Protein AF-A0AAV7AJ00-F1 (afdb_monomer_lite)

Structure (mmCIF, N/CA/C/O backbone):
data_AF-A0AAV7AJ00-F1
#
_entry.id   AF-A0AAV7AJ00-F1
#
loop_
_atom_site.group_PDB
_atom_site.id
_atom_site.type_symbol
_atom_site.label_atom_id
_atom_site.label_alt_id
_atom_site.label_comp_id
_atom_site.label_asym_id
_atom_site.label_entity_id
_atom_site.label_seq_id
_atom_site.pdbx_PDB_ins_code
_atom_site.Cartn_x
_atom_site.Cartn_y
_atom_site.Cartn_z
_atom_site.occupancy
_atom_site.B_iso_or_equiv
_atom_site.auth_seq_id
_atom_site.auth_comp_id
_atom_site.auth_asym_id
_atom_site.auth_atom_id
_atom_site.pdbx_PDB_model_num
ATOM 1 N N . MET A 1 1 ? 5.277 -1.613 -41.046 1.00 40.88 1 MET A N 1
ATOM 2 C CA . MET A 1 1 ? 6.264 -0.514 -41.215 1.00 40.88 1 MET A CA 1
ATOM 3 C C . MET A 1 1 ? 5.631 0.807 -41.685 1.00 40.88 1 MET A C 1
ATOM 5 O O . MET A 1 1 ? 6.203 1.853 -41.412 1.00 40.88 1 MET A O 1
ATOM 9 N N . GLY A 1 2 ? 4.446 0.793 -42.320 1.00 36.34 2 GLY A N 1
ATOM 10 C CA . GLY A 1 2 ? 3.736 2.009 -42.759 1.00 36.34 2 GLY A CA 1
ATOM 11 C C . GLY A 1 2 ? 3.073 2.837 -41.645 1.00 36.34 2 GLY A C 1
ATOM 12 O O . GLY A 1 2 ? 3.114 4.062 -41.704 1.00 36.34 2 GLY A O 1
ATOM 13 N N . ASP A 1 3 ? 2.546 2.217 -40.584 1.00 36.81 3 ASP A N 1
ATOM 14 C CA . ASP A 1 3 ? 1.729 2.948 -39.595 1.00 36.81 3 ASP A CA 1
ATOM 15 C C . ASP A 1 3 ? 2.531 3.792 -38.591 1.00 36.81 3 ASP A C 1
ATOM 17 O O . ASP A 1 3 ? 2.105 4.886 -38.218 1.00 36.81 3 ASP A O 1
ATOM 21 N N . ALA A 1 4 ? 3.754 3.378 -38.240 1.00 32.78 4 ALA A N 1
ATOM 22 C CA . ALA A 1 4 ? 4.655 4.169 -37.390 1.00 32.78 4 ALA A CA 1
ATOM 23 C C . ALA A 1 4 ? 5.137 5.469 -38.075 1.00 32.78 4 ALA A C 1
ATOM 25 O O . ALA A 1 4 ? 5.387 6.481 -37.414 1.00 32.78 4 ALA A O 1
ATOM 26 N N . ILE A 1 5 ? 5.220 5.468 -39.411 1.00 38.56 5 ILE A N 1
ATOM 27 C CA . ILE A 1 5 ? 5.563 6.649 -40.221 1.00 38.56 5 ILE A CA 1
ATOM 28 C C . ILE A 1 5 ? 4.368 7.620 -40.272 1.00 38.56 5 ILE A C 1
ATOM 30 O O . ILE A 1 5 ? 4.545 8.842 -40.249 1.00 38.56 5 ILE A O 1
ATOM 34 N N . THR A 1 6 ? 3.142 7.094 -40.269 1.00 38.59 6 THR A N 1
ATOM 35 C CA . THR A 1 6 ? 1.895 7.876 -40.302 1.00 38.59 6 THR A CA 1
ATOM 36 C C . THR A 1 6 ? 1.615 8.603 -38.979 1.00 38.59 6 THR A C 1
ATOM 38 O O . THR A 1 6 ? 1.157 9.748 -38.993 1.00 38.59 6 THR A O 1
ATOM 41 N N . VAL A 1 7 ? 1.962 8.004 -37.832 1.00 42.44 7 VAL A N 1
ATOM 42 C CA . VAL A 1 7 ? 1.811 8.635 -36.502 1.00 42.44 7 VAL A CA 1
ATOM 43 C C . VAL A 1 7 ? 2.835 9.760 -36.282 1.00 42.44 7 VAL A C 1
ATOM 45 O O . VAL A 1 7 ? 2.455 10.856 -35.861 1.00 42.44 7 VAL A O 1
ATOM 48 N N . LYS A 1 8 ? 4.107 9.570 -36.676 1.00 42.00 8 LYS A N 1
ATOM 49 C CA . LYS A 1 8 ? 5.125 10.645 -36.641 1.00 42.00 8 LYS A CA 1
ATOM 50 C C . LYS A 1 8 ? 4.754 11.838 -37.539 1.00 42.00 8 LYS A C 1
ATOM 52 O O . LYS A 1 8 ? 5.002 12.984 -37.165 1.00 42.00 8 LYS A O 1
ATOM 57 N N . LYS A 1 9 ? 4.083 11.600 -38.677 1.00 43.31 9 LYS A N 1
ATOM 58 C CA . LYS A 1 9 ? 3.577 12.666 -39.567 1.00 43.31 9 LYS A CA 1
ATOM 59 C C . LYS A 1 9 ? 2.531 13.574 -38.901 1.00 43.31 9 LYS A C 1
ATOM 61 O O . LYS A 1 9 ? 2.554 14.778 -39.150 1.00 43.31 9 LYS A O 1
ATOM 66 N N . LYS A 1 10 ? 1.646 13.053 -38.037 1.00 49.62 10 LYS A N 1
ATOM 67 C CA . LYS A 1 10 ? 0.597 13.860 -37.372 1.00 49.62 10 LYS A CA 1
ATOM 68 C C . LYS A 1 10 ? 1.144 14.794 -36.285 1.00 49.62 10 LYS A C 1
ATOM 70 O O . LYS A 1 10 ? 0.657 15.916 -36.154 1.00 49.62 10 LYS A O 1
ATOM 75 N N . HIS A 1 11 ? 2.179 14.387 -35.546 1.00 52.12 11 HIS A N 1
ATOM 76 C CA . HIS A 1 11 ? 2.791 15.235 -34.511 1.00 52.12 11 HIS A CA 1
ATOM 77 C C . HIS A 1 11 ? 3.598 16.406 -35.086 1.00 52.12 11 HIS A C 1
ATOM 79 O O . HIS A 1 11 ? 3.642 17.473 -34.477 1.00 52.12 11 HIS A O 1
ATOM 85 N N . LEU A 1 12 ? 4.162 16.246 -36.286 1.00 49.28 12 LEU A N 1
ATOM 86 C CA . LEU A 1 12 ? 4.893 17.304 -36.991 1.00 49.28 12 LEU A CA 1
ATOM 87 C C . LEU A 1 12 ? 3.977 18.252 -37.783 1.00 49.28 12 LEU A C 1
ATOM 89 O O . LEU A 1 12 ? 4.366 19.386 -38.050 1.00 49.28 12 LEU A O 1
ATOM 93 N N . GLN A 1 13 ? 2.743 17.853 -38.114 1.00 57.69 13 GLN A N 1
ATOM 94 C CA . GLN A 1 13 ? 1.813 18.684 -38.894 1.00 57.69 13 GLN A CA 1
ATOM 95 C C . GLN A 1 13 ? 1.469 20.020 -38.221 1.00 57.69 13 GLN A C 1
ATOM 97 O O . GLN A 1 13 ? 1.477 21.053 -38.888 1.00 57.69 13 GLN A O 1
ATOM 102 N N . LYS A 1 14 ? 1.185 20.024 -36.912 1.00 60.84 14 LYS A N 1
ATOM 103 C CA . LYS A 1 14 ? 0.847 21.257 -36.175 1.00 60.84 14 LYS A CA 1
ATOM 104 C C . LYS A 1 14 ? 2.037 22.231 -36.090 1.00 60.84 14 LYS A C 1
ATOM 106 O O . LYS A 1 14 ? 1.839 23.400 -36.423 1.00 60.84 14 LYS A O 1
ATOM 111 N N . PRO A 1 15 ? 3.254 21.796 -35.707 1.00 62.34 15 PRO A N 1
ATOM 112 C CA . PRO A 1 15 ? 4.453 22.632 -35.776 1.00 62.34 15 PRO A CA 1
ATOM 113 C C . PRO A 1 15 ? 4.745 23.151 -37.186 1.00 62.34 15 PRO A C 1
ATOM 115 O O . PRO A 1 15 ? 4.945 24.348 -37.356 1.00 62.34 15 PRO A O 1
ATOM 118 N N . ILE A 1 16 ? 4.683 22.292 -38.212 1.00 69.19 16 ILE A N 1
ATOM 119 C CA . ILE A 1 16 ? 4.924 22.687 -39.611 1.00 69.19 16 ILE A CA 1
ATOM 120 C C . ILE A 1 16 ? 3.912 23.743 -40.068 1.00 69.19 16 ILE A C 1
ATOM 122 O O . ILE A 1 16 ? 4.289 24.718 -40.714 1.00 69.19 16 ILE A O 1
ATOM 126 N N . PHE A 1 17 ? 2.632 23.578 -39.728 1.00 70.81 17 PHE A N 1
ATOM 127 C CA . PHE A 1 17 ? 1.600 24.555 -40.064 1.00 70.81 17 PHE A CA 1
ATOM 128 C C . PHE A 1 17 ? 1.843 25.902 -39.375 1.00 70.81 17 PHE A C 1
ATOM 130 O O . PHE A 1 17 ? 1.753 26.942 -40.022 1.00 70.81 17 PHE A O 1
ATOM 137 N N . ARG A 1 18 ? 2.209 25.889 -38.087 1.00 71.12 18 ARG A N 1
ATOM 138 C CA . ARG A 1 18 ? 2.540 27.105 -37.327 1.00 71.12 18 ARG A CA 1
ATOM 139 C C . ARG A 1 18 ? 3.765 27.819 -37.895 1.00 71.12 18 ARG A C 1
ATOM 141 O O . ARG A 1 18 ? 3.703 29.023 -38.102 1.00 71.12 18 ARG A O 1
ATOM 148 N N . LEU A 1 19 ? 4.823 27.081 -38.235 1.00 73.31 19 LEU A N 1
ATOM 149 C CA . LEU A 1 19 ? 6.022 27.638 -38.868 1.00 73.31 19 LEU A CA 1
ATOM 150 C C . LEU A 1 19 ? 5.707 28.247 -40.240 1.00 73.31 19 LEU A C 1
ATOM 152 O O . LEU A 1 19 ? 6.122 29.363 -40.529 1.00 73.31 19 LEU A O 1
ATOM 156 N N . ARG A 1 20 ? 4.901 27.573 -41.069 1.00 75.88 20 ARG A N 1
ATOM 157 C CA . ARG A 1 20 ? 4.463 28.117 -42.368 1.00 75.88 20 ARG A CA 1
ATOM 158 C C . ARG A 1 20 ? 3.549 29.336 -42.228 1.00 75.88 20 ARG A C 1
ATOM 160 O O . ARG A 1 20 ? 3.567 30.204 -43.095 1.00 75.88 20 ARG A O 1
ATOM 167 N N . CYS A 1 21 ? 2.742 29.401 -41.171 1.00 73.94 21 CYS A N 1
ATOM 168 C CA . CYS A 1 21 ? 1.905 30.560 -40.870 1.00 73.94 21 CYS A CA 1
ATOM 169 C C . CYS A 1 21 ? 2.762 31.767 -40.466 1.00 73.94 21 CYS A C 1
ATOM 171 O O . CYS A 1 21 ? 2.570 32.843 -41.023 1.00 73.94 21 CYS A O 1
ATOM 173 N N . LEU A 1 22 ? 3.764 31.552 -39.607 1.00 71.88 22 LEU A N 1
ATOM 174 C CA . LEU A 1 22 ? 4.735 32.575 -39.214 1.00 71.88 22 LEU A CA 1
ATOM 175 C C . LEU A 1 22 ? 5.513 33.121 -40.418 1.00 71.88 22 LEU A C 1
ATOM 177 O O . LEU A 1 22 ? 5.626 34.332 -40.559 1.00 71.88 22 LEU A O 1
ATOM 181 N N . VAL A 1 23 ? 5.973 32.253 -41.328 1.00 75.50 23 VAL A N 1
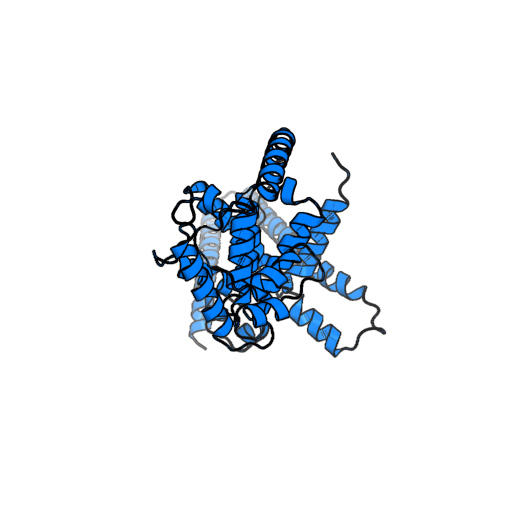ATOM 182 C CA . VAL A 1 23 ? 6.647 32.680 -42.571 1.00 75.50 23 VAL A CA 1
ATOM 183 C C . VAL A 1 23 ? 5.725 33.545 -43.435 1.00 75.50 23 VAL A C 1
ATOM 185 O O . VAL A 1 23 ? 6.123 34.623 -43.858 1.00 75.50 23 VAL A O 1
ATOM 188 N N . LYS A 1 24 ? 4.464 33.139 -43.632 1.00 77.31 24 LYS A N 1
ATOM 189 C CA . LYS A 1 24 ? 3.496 33.928 -44.415 1.00 77.31 24 LYS A CA 1
ATOM 190 C C . LYS A 1 24 ? 3.164 35.281 -43.787 1.00 77.31 24 LYS A C 1
ATOM 192 O O . LYS A 1 24 ? 2.911 36.237 -44.509 1.00 77.31 24 LYS A O 1
ATOM 197 N N . GLN A 1 25 ? 3.092 35.350 -42.461 1.00 72.12 25 GLN A N 1
ATOM 198 C CA . GLN A 1 25 ? 2.833 36.599 -41.743 1.00 72.12 25 GLN A CA 1
ATOM 199 C C . GLN A 1 25 ? 4.059 37.527 -41.776 1.00 72.12 25 GLN A C 1
ATOM 201 O O . GLN A 1 25 ? 3.901 38.739 -41.888 1.00 72.12 25 GLN A O 1
ATOM 206 N N . LEU A 1 26 ? 5.271 36.962 -41.775 1.00 75.12 26 LEU A N 1
ATOM 207 C CA . LEU A 1 26 ? 6.518 37.701 -41.975 1.00 75.12 26 LEU A CA 1
ATOM 208 C C . LEU A 1 26 ? 6.618 38.279 -43.397 1.00 75.12 26 LEU A C 1
ATOM 210 O O . LEU A 1 26 ? 6.939 39.450 -43.559 1.00 75.12 26 LEU A O 1
ATOM 214 N N . GLU A 1 27 ? 6.277 37.490 -44.423 1.00 77.38 27 GLU A N 1
ATOM 215 C CA . GLU A 1 27 ? 6.266 37.921 -45.833 1.00 77.38 27 GLU A CA 1
ATOM 216 C C . GLU A 1 27 ? 5.262 39.051 -46.110 1.00 77.38 27 GLU A C 1
ATOM 218 O O . GLU A 1 27 ? 5.481 39.870 -47.000 1.00 77.38 27 GLU A O 1
ATOM 223 N N . LYS A 1 28 ? 4.166 39.112 -45.346 1.00 80.81 28 LYS A N 1
ATOM 224 C CA . LYS A 1 28 ? 3.145 40.166 -45.449 1.00 80.81 28 LYS A CA 1
ATOM 225 C C . LYS A 1 28 ? 3.473 41.434 -44.658 1.00 80.81 28 LYS A C 1
ATOM 227 O O . LYS A 1 28 ? 2.770 42.426 -44.814 1.00 80.81 28 LYS A O 1
ATOM 232 N N . GLY A 1 29 ? 4.517 41.410 -43.827 1.00 77.81 29 GLY A N 1
ATOM 233 C CA . GLY A 1 29 ? 4.847 42.509 -42.916 1.00 77.81 29 GLY A CA 1
ATOM 234 C C . GLY A 1 29 ? 3.903 42.630 -41.713 1.00 77.81 29 GLY A C 1
ATOM 235 O O . GLY A 1 29 ? 3.959 43.625 -40.999 1.00 77.81 29 GLY A O 1
ATOM 236 N N . ASP A 1 30 ? 3.065 41.617 -41.462 1.00 76.81 30 ASP A N 1
ATOM 237 C CA . ASP A 1 30 ? 2.094 41.595 -40.356 1.00 76.81 30 ASP A CA 1
ATOM 238 C C . ASP A 1 30 ? 2.768 41.337 -38.992 1.00 76.81 30 ASP A C 1
ATOM 240 O O . ASP A 1 30 ? 2.134 41.450 -37.942 1.00 76.81 30 ASP A O 1
ATOM 244 N N . ILE A 1 31 ? 4.053 40.960 -38.994 1.00 73.81 31 ILE A N 1
ATOM 245 C CA . ILE A 1 31 ? 4.853 40.690 -37.796 1.00 73.81 31 ILE A CA 1
ATOM 246 C C . ILE A 1 31 ? 6.107 41.555 -37.818 1.00 73.81 31 ILE A C 1
ATOM 248 O O . ILE A 1 31 ? 6.875 41.546 -38.782 1.00 73.81 31 ILE A O 1
ATOM 252 N N . ASN A 1 32 ? 6.356 42.245 -36.707 1.00 81.25 32 ASN A N 1
ATOM 253 C CA . ASN A 1 32 ? 7.604 42.954 -36.486 1.00 81.25 32 ASN A CA 1
ATOM 254 C C . ASN A 1 32 ? 8.768 41.952 -36.385 1.00 81.25 32 ASN A C 1
ATOM 256 O O . ASN A 1 32 ? 8.803 41.090 -35.504 1.00 81.25 32 ASN A O 1
ATOM 260 N N . VAL A 1 33 ? 9.739 42.084 -37.290 1.00 78.50 33 VAL A N 1
ATOM 261 C CA . VAL A 1 33 ? 10.924 41.216 -37.389 1.00 78.50 33 VAL A CA 1
ATOM 262 C C . VAL A 1 33 ? 11.715 41.178 -36.074 1.00 78.50 33 VAL A C 1
ATOM 264 O O . VAL A 1 33 ? 12.234 40.127 -35.700 1.00 78.50 33 VAL A O 1
ATOM 267 N N . SER A 1 34 ? 11.766 42.300 -35.348 1.00 78.12 34 SER A N 1
ATOM 268 C CA . SER A 1 34 ? 12.442 42.406 -34.051 1.00 78.12 34 SER A CA 1
ATOM 269 C C . SER A 1 34 ? 11.763 41.540 -32.986 1.00 78.12 34 SER A C 1
ATOM 271 O O . SER A 1 34 ? 12.429 40.811 -32.254 1.00 78.12 34 SER A O 1
ATOM 273 N N . ASP A 1 35 ? 10.431 41.552 -32.943 1.00 75.06 35 ASP A N 1
ATOM 274 C CA . ASP A 1 35 ? 9.658 40.772 -31.973 1.00 75.06 35 ASP A CA 1
ATOM 275 C C . ASP A 1 35 ? 9.706 39.275 -32.291 1.00 75.06 35 ASP A C 1
ATOM 277 O O . ASP A 1 35 ? 9.783 38.443 -31.386 1.00 75.06 35 ASP A O 1
ATOM 281 N N . LEU A 1 36 ? 9.712 38.908 -33.577 1.00 77.69 36 LEU A N 1
ATOM 282 C CA . LEU A 1 36 ? 9.887 37.516 -33.988 1.00 77.69 36 LEU A CA 1
ATOM 283 C C . LEU A 1 36 ? 11.266 36.986 -33.580 1.00 77.69 36 LEU A C 1
ATOM 285 O O . LEU A 1 36 ? 11.357 35.881 -33.046 1.00 77.69 36 LEU A O 1
ATOM 289 N N . LYS A 1 37 ? 12.321 37.782 -33.789 1.00 76.94 37 LYS A N 1
ATOM 290 C CA . LYS A 1 37 ? 13.683 37.434 -33.378 1.00 76.94 37 LYS A CA 1
ATOM 291 C C . LYS A 1 37 ? 13.761 37.206 -31.865 1.00 76.94 37 LYS A C 1
ATOM 293 O O . LYS A 1 37 ? 14.193 36.136 -31.450 1.00 76.94 37 LYS A O 1
ATOM 298 N N . ASN A 1 38 ? 13.253 38.146 -31.066 1.00 75.50 38 ASN A N 1
ATOM 299 C CA . ASN A 1 38 ? 13.259 38.041 -29.604 1.00 75.50 38 ASN A CA 1
ATOM 300 C C . ASN A 1 38 ? 12.496 36.802 -29.104 1.00 75.50 38 ASN A C 1
ATOM 302 O O . ASN A 1 38 ? 12.947 36.114 -28.192 1.00 75.50 38 ASN A O 1
ATOM 306 N N . ASN A 1 39 ? 11.353 36.479 -29.716 1.00 74.38 39 ASN A N 1
ATOM 307 C CA . ASN A 1 39 ? 10.571 35.300 -29.340 1.00 74.38 39 ASN A CA 1
ATOM 308 C C . ASN A 1 39 ? 11.261 33.980 -29.714 1.00 74.38 39 ASN A C 1
ATOM 310 O O . ASN A 1 39 ? 11.154 33.005 -28.970 1.00 74.38 39 ASN A O 1
ATOM 314 N N . ILE A 1 40 ? 11.960 33.932 -30.853 1.00 77.12 40 ILE A N 1
ATOM 315 C CA . ILE A 1 40 ? 12.737 32.755 -31.263 1.00 77.12 40 ILE A CA 1
ATOM 316 C C . ILE A 1 40 ? 13.941 32.565 -30.337 1.00 77.12 40 ILE A C 1
ATOM 318 O O . ILE A 1 40 ? 14.174 31.445 -29.889 1.00 77.12 40 ILE A O 1
ATOM 322 N N . GLU A 1 41 ? 14.662 33.639 -30.011 1.00 75.25 41 GLU A N 1
ATOM 323 C CA . GLU A 1 41 ? 15.778 33.601 -29.059 1.00 75.25 41 GLU A CA 1
ATOM 324 C C . GLU A 1 41 ? 15.302 33.149 -27.674 1.00 75.25 41 GLU A C 1
ATOM 326 O O . GLU A 1 41 ? 15.885 32.237 -27.095 1.00 75.25 41 GLU A O 1
ATOM 331 N N . TYR A 1 42 ? 14.175 33.676 -27.189 1.00 68.44 42 TYR A N 1
ATOM 332 C CA . TYR A 1 42 ? 13.579 33.236 -25.928 1.00 68.44 42 TYR A CA 1
ATOM 333 C C . TYR A 1 42 ? 13.181 31.752 -25.949 1.00 68.44 42 TYR A C 1
ATOM 335 O O . TYR A 1 42 ? 13.482 31.014 -25.013 1.00 68.44 42 TYR A O 1
ATOM 343 N N . ALA A 1 43 ? 12.537 31.283 -27.022 1.00 68.25 43 ALA A N 1
ATOM 344 C CA . ALA A 1 43 ? 12.177 29.874 -27.164 1.00 68.25 43 ALA A CA 1
ATOM 345 C C . ALA A 1 43 ? 13.417 28.964 -27.206 1.00 68.25 43 ALA A C 1
ATOM 347 O O . ALA A 1 43 ? 13.399 27.894 -26.597 1.00 68.25 43 ALA A O 1
ATOM 348 N N . ALA A 1 44 ? 14.489 29.394 -27.879 1.00 67.75 44 ALA A N 1
ATOM 349 C CA . ALA A 1 44 ? 15.766 28.690 -27.895 1.00 67.75 44 ALA A CA 1
ATOM 350 C C . ALA A 1 44 ? 16.386 28.632 -26.493 1.00 67.75 44 ALA A C 1
ATOM 352 O O . ALA A 1 44 ? 16.710 27.543 -26.035 1.00 67.75 44 ALA A O 1
ATOM 353 N N . SER A 1 45 ? 16.436 29.749 -25.759 1.00 67.62 45 SER A N 1
ATOM 354 C CA . SER A 1 45 ? 16.950 29.779 -24.383 1.00 67.62 45 SER A CA 1
ATOM 355 C C . SER A 1 45 ? 16.138 28.906 -23.422 1.00 67.62 45 SER A C 1
ATOM 357 O O . SER A 1 45 ? 16.709 28.247 -22.557 1.00 67.62 45 SER A O 1
ATOM 359 N N . VAL A 1 46 ? 14.809 28.854 -23.567 1.00 66.12 46 VAL A N 1
ATOM 360 C CA . VAL A 1 46 ? 13.959 27.954 -22.768 1.00 66.12 46 VAL A CA 1
ATOM 361 C C . VAL A 1 46 ? 14.258 26.490 -23.096 1.00 66.12 46 VAL A C 1
ATOM 363 O O . VAL A 1 46 ? 14.352 25.671 -22.185 1.00 66.12 46 VAL A O 1
ATOM 366 N N . LEU A 1 47 ? 14.429 26.148 -24.376 1.00 63.22 47 LEU A N 1
ATOM 367 C CA . LEU A 1 47 ? 14.775 24.788 -24.795 1.00 63.22 47 LEU A CA 1
ATOM 368 C C . LEU A 1 47 ? 16.185 24.387 -24.346 1.00 63.22 47 LEU A C 1
ATOM 370 O O . LEU A 1 47 ? 16.366 23.264 -23.887 1.00 63.22 47 LEU A O 1
ATOM 374 N N . GLU A 1 48 ? 17.157 25.296 -24.414 1.00 66.06 48 GLU A N 1
ATOM 375 C CA . GLU A 1 48 ? 18.512 25.090 -23.896 1.00 66.06 48 GLU A CA 1
ATOM 376 C C . GLU A 1 48 ? 18.513 24.907 -22.378 1.00 66.06 48 GLU A C 1
ATOM 378 O O . GLU A 1 48 ? 19.156 23.990 -21.879 1.00 66.06 48 GLU A O 1
ATOM 383 N N . ALA A 1 49 ? 17.749 25.710 -21.632 1.00 61.59 49 ALA A N 1
ATOM 384 C CA . ALA A 1 49 ? 17.620 25.555 -20.184 1.00 61.59 49 ALA A CA 1
ATOM 385 C C . ALA A 1 49 ? 16.991 24.204 -19.804 1.00 61.59 49 ALA A C 1
ATOM 387 O O . ALA A 1 49 ? 17.459 23.551 -18.873 1.00 61.59 49 ALA A O 1
ATOM 388 N N . VAL A 1 50 ? 15.965 23.763 -20.542 1.00 54.88 50 VAL A N 1
ATOM 389 C CA . VAL A 1 50 ? 15.351 22.437 -20.362 1.00 54.88 50 VAL A CA 1
ATOM 390 C C . VAL A 1 50 ? 16.346 21.328 -20.705 1.00 54.88 50 VAL A C 1
ATOM 392 O O . VAL A 1 50 ? 16.473 20.386 -19.931 1.00 54.88 50 VAL A O 1
ATOM 395 N N . TYR A 1 51 ? 17.099 21.460 -21.800 1.00 52.31 51 TYR A N 1
ATOM 396 C CA . TYR A 1 51 ? 18.121 20.493 -22.205 1.00 52.31 51 TYR A CA 1
ATOM 397 C C . TYR A 1 51 ? 19.266 20.398 -21.187 1.00 52.31 51 TYR A C 1
ATOM 399 O O . TYR A 1 51 ? 19.672 19.299 -20.822 1.00 52.31 51 TYR A O 1
ATOM 407 N N . ILE A 1 52 ? 19.773 21.525 -20.680 1.00 58.72 52 ILE A N 1
ATOM 408 C CA . ILE A 1 52 ? 20.840 21.556 -19.669 1.00 58.72 52 ILE A CA 1
ATOM 409 C C . ILE A 1 52 ? 20.353 20.954 -18.345 1.00 58.72 52 ILE A C 1
ATOM 411 O O . ILE A 1 52 ? 21.084 20.173 -17.742 1.00 58.72 52 ILE A O 1
ATOM 415 N N . ASP A 1 53 ? 19.132 21.266 -17.899 1.00 48.38 53 ASP A N 1
ATOM 416 C CA . ASP A 1 53 ? 18.530 20.658 -16.700 1.00 48.38 53 ASP A CA 1
ATOM 417 C C . ASP A 1 53 ? 18.323 19.140 -16.869 1.00 48.38 53 ASP A C 1
ATOM 419 O O . ASP A 1 53 ? 18.583 18.368 -15.946 1.00 48.38 53 ASP A O 1
ATOM 423 N N . GLU A 1 54 ? 17.925 18.693 -18.062 1.00 40.41 54 GLU A N 1
ATOM 424 C CA . GLU A 1 54 ? 17.767 17.276 -18.407 1.00 40.41 54 GLU A CA 1
ATOM 425 C C . GLU A 1 54 ? 19.125 16.550 -18.465 1.00 40.41 54 GLU A C 1
ATOM 427 O O . GLU A 1 54 ? 19.269 15.465 -17.903 1.00 40.41 54 GLU A O 1
ATOM 432 N N . THR A 1 55 ? 20.156 17.184 -19.033 1.00 40.44 55 THR A N 1
ATOM 433 C CA . THR A 1 55 ? 21.518 16.627 -19.136 1.00 40.44 55 THR A CA 1
ATOM 434 C C . THR A 1 55 ? 22.229 16.598 -17.780 1.00 40.44 55 THR A C 1
ATOM 436 O O . THR A 1 55 ? 22.883 15.614 -17.447 1.00 40.44 55 THR A O 1
ATOM 439 N N . ARG A 1 56 ? 22.066 17.634 -16.947 1.00 45.12 56 ARG A N 1
ATOM 440 C CA . ARG A 1 56 ? 22.645 17.690 -15.595 1.00 45.12 56 ARG A CA 1
ATOM 441 C C . ARG A 1 56 ? 22.017 16.642 -14.667 1.00 45.12 56 ARG A C 1
ATOM 443 O O . ARG A 1 56 ? 22.727 16.044 -13.872 1.00 45.12 56 ARG A O 1
ATOM 450 N N . LYS A 1 57 ? 20.717 16.352 -14.810 1.00 42.94 57 LYS A N 1
ATOM 451 C CA . LYS A 1 57 ? 20.045 15.270 -14.065 1.00 42.94 57 LYS A CA 1
ATOM 452 C C . LYS A 1 57 ? 20.472 13.867 -14.497 1.00 42.94 57 LYS A C 1
ATOM 454 O O . LYS A 1 57 ? 20.462 12.973 -13.661 1.00 42.94 57 LYS A O 1
ATOM 459 N N . LEU A 1 58 ? 20.810 13.674 -15.773 1.00 37.75 58 LEU A N 1
ATOM 460 C CA . LEU A 1 58 ? 21.340 12.405 -16.286 1.00 37.75 58 LEU A CA 1
ATOM 461 C C . LEU A 1 58 ? 22.768 12.148 -15.786 1.00 37.75 58 LEU A C 1
ATOM 463 O O . LEU A 1 58 ? 23.073 11.034 -15.368 1.00 37.75 58 LEU A O 1
ATOM 467 N N . LEU A 1 59 ? 23.605 13.187 -15.770 1.00 37.03 59 LEU A N 1
ATOM 468 C CA . LEU A 1 59 ? 24.969 13.109 -15.246 1.00 37.03 59 LEU A CA 1
ATOM 469 C C . LEU A 1 59 ? 24.978 12.849 -13.731 1.00 37.03 59 LEU A C 1
ATOM 471 O O . LEU A 1 59 ? 25.696 11.962 -13.294 1.00 37.03 59 LEU A O 1
ATOM 475 N N . ASP A 1 60 ? 24.108 13.506 -12.954 1.00 44.53 60 ASP A N 1
ATOM 476 C CA . ASP A 1 60 ? 23.980 13.273 -11.503 1.00 44.53 60 ASP A CA 1
ATOM 477 C C . ASP A 1 60 ? 23.613 11.814 -11.147 1.00 44.53 60 ASP A C 1
ATOM 479 O O . ASP A 1 60 ? 23.996 11.323 -10.090 1.00 44.53 60 ASP A O 1
ATOM 483 N N . THR A 1 61 ? 22.856 11.107 -12.000 1.00 42.97 61 THR A N 1
ATOM 484 C CA . THR A 1 61 ? 22.502 9.692 -11.761 1.00 42.97 61 THR A CA 1
ATOM 485 C C . THR A 1 61 ? 23.613 8.704 -12.119 1.00 42.97 61 THR A C 1
ATOM 487 O O . THR A 1 61 ? 23.648 7.615 -11.551 1.00 42.97 61 THR A O 1
ATOM 490 N N . GLU A 1 62 ? 24.508 9.058 -13.046 1.00 42.31 62 GLU A N 1
ATOM 491 C CA . GLU A 1 62 ? 25.729 8.279 -13.303 1.00 42.31 62 GLU A CA 1
ATOM 492 C C . GLU A 1 62 ? 26.794 8.554 -12.227 1.00 42.31 62 GLU A C 1
ATOM 494 O O . GLU A 1 62 ? 27.494 7.629 -11.816 1.00 42.31 62 GLU A O 1
ATOM 499 N N . ASP A 1 63 ? 26.854 9.787 -11.714 1.00 43.94 63 ASP A N 1
ATOM 500 C CA . ASP A 1 63 ? 27.786 10.215 -10.663 1.00 43.94 63 ASP A CA 1
ATOM 501 C C . ASP A 1 63 ? 27.529 9.470 -9.333 1.00 43.94 63 ASP A C 1
ATOM 503 O O . ASP A 1 63 ? 28.458 8.927 -8.740 1.00 43.94 63 ASP A O 1
ATOM 507 N N . GLU A 1 64 ? 26.265 9.300 -8.914 1.00 48.47 64 GLU A N 1
ATOM 508 C CA . GLU A 1 64 ? 25.905 8.574 -7.673 1.00 48.47 64 GLU A CA 1
ATOM 509 C C . GLU A 1 64 ? 26.194 7.051 -7.715 1.00 48.47 64 GLU A C 1
ATOM 511 O O . GLU A 1 64 ? 26.297 6.414 -6.665 1.00 48.47 64 GLU A O 1
ATOM 516 N N . LEU A 1 65 ? 26.354 6.450 -8.903 1.00 46.94 65 LEU A N 1
ATOM 517 C CA . LEU A 1 65 ? 26.808 5.056 -9.067 1.00 46.94 65 LEU A CA 1
ATOM 518 C C . LEU A 1 65 ? 28.337 4.941 -9.155 1.00 46.94 65 LEU A C 1
ATOM 520 O O . LEU A 1 65 ? 28.879 3.856 -8.936 1.00 46.94 65 LEU A O 1
ATOM 524 N N . SER A 1 66 ? 29.026 6.039 -9.473 1.00 47.03 66 SER A N 1
ATOM 525 C CA . SER A 1 66 ? 30.488 6.095 -9.566 1.00 47.03 66 SER A CA 1
ATOM 526 C C . SER A 1 66 ? 31.179 6.132 -8.193 1.00 47.03 66 SER A C 1
ATOM 528 O O . SER A 1 66 ? 32.325 5.701 -8.076 1.00 47.03 66 SER A O 1
ATOM 530 N N . ASP A 1 67 ? 30.448 6.527 -7.142 1.00 45.97 67 ASP A N 1
ATOM 531 C CA . ASP A 1 67 ? 30.886 6.481 -5.736 1.00 45.97 67 ASP A CA 1
ATOM 532 C C . ASP A 1 67 ? 30.962 5.050 -5.157 1.00 45.97 67 ASP A C 1
ATOM 534 O O . ASP A 1 67 ? 31.538 4.825 -4.086 1.00 45.97 67 ASP A O 1
ATOM 538 N N . ILE A 1 68 ? 30.408 4.048 -5.850 1.00 46.47 68 ILE A N 1
ATOM 539 C CA . ILE A 1 68 ? 30.561 2.638 -5.478 1.00 46.47 68 ILE A CA 1
ATOM 540 C C . ILE A 1 68 ? 31.941 2.178 -5.960 1.00 46.47 68 ILE A C 1
ATOM 542 O O . ILE A 1 68 ? 32.145 1.992 -7.158 1.00 46.47 68 ILE A O 1
ATOM 546 N N . HIS A 1 69 ? 32.885 1.965 -5.032 1.00 41.62 69 HIS A N 1
ATOM 547 C CA . HIS A 1 69 ? 34.218 1.416 -5.330 1.00 41.62 69 HIS A CA 1
ATOM 548 C C . HIS A 1 69 ? 34.100 0.212 -6.285 1.00 41.62 69 HIS A C 1
ATOM 550 O O . HIS A 1 69 ? 33.575 -0.841 -5.915 1.00 41.62 69 HIS A O 1
ATOM 556 N N . THR A 1 70 ? 34.597 0.372 -7.514 1.00 45.62 70 THR A N 1
ATOM 557 C CA . THR A 1 70 ? 34.448 -0.575 -8.635 1.00 45.62 70 THR A CA 1
ATOM 558 C C . THR A 1 70 ? 35.012 -1.967 -8.364 1.00 45.62 70 THR A C 1
ATOM 560 O O . THR A 1 70 ? 34.630 -2.916 -9.046 1.00 45.62 70 THR A O 1
ATOM 563 N N . ASP A 1 71 ? 35.868 -2.099 -7.352 1.00 47.97 71 ASP A N 1
ATOM 564 C CA . ASP A 1 71 ? 36.541 -3.348 -6.994 1.00 47.97 71 ASP A CA 1
ATOM 565 C C . ASP A 1 71 ? 35.754 -4.199 -5.977 1.00 47.97 71 ASP A C 1
ATOM 567 O O . ASP A 1 71 ? 36.138 -5.334 -5.701 1.00 47.97 71 ASP A O 1
ATOM 571 N N . ALA A 1 72 ? 34.655 -3.680 -5.408 1.00 54.59 72 ALA A N 1
ATOM 572 C CA . ALA A 1 72 ? 33.937 -4.327 -4.303 1.00 54.59 72 ALA A CA 1
ATOM 573 C C . ALA A 1 72 ? 32.630 -5.038 -4.703 1.00 54.59 72 ALA A C 1
ATOM 575 O O . ALA A 1 72 ? 32.087 -5.802 -3.903 1.00 54.59 72 ALA A O 1
ATOM 576 N N . VAL A 1 73 ? 32.104 -4.803 -5.912 1.00 51.81 73 VAL A N 1
ATOM 577 C CA . VAL A 1 73 ? 30.768 -5.275 -6.318 1.00 51.81 73 VAL A CA 1
ATOM 578 C C . VAL A 1 73 ? 30.841 -6.035 -7.651 1.00 51.81 73 VAL A C 1
ATOM 580 O O . VAL A 1 73 ? 31.264 -5.449 -8.649 1.00 51.81 73 VAL A O 1
ATOM 583 N N . PRO A 1 74 ? 30.420 -7.318 -7.706 1.00 66.19 74 PRO A N 1
ATOM 584 C CA . PRO A 1 74 ? 30.382 -8.095 -8.945 1.00 66.19 74 PRO A CA 1
ATOM 585 C C . PRO A 1 74 ? 29.580 -7.406 -10.057 1.00 66.19 74 PRO A C 1
ATOM 587 O O . PRO A 1 74 ? 28.590 -6.718 -9.797 1.00 66.19 74 PRO A O 1
ATOM 590 N N . MET A 1 75 ? 29.989 -7.616 -11.311 1.00 52.00 75 MET A N 1
ATOM 591 C CA . MET A 1 75 ? 29.381 -6.968 -12.480 1.00 52.00 75 MET A CA 1
ATOM 592 C C . MET A 1 75 ? 27.883 -7.271 -12.592 1.00 52.00 75 MET A C 1
ATOM 594 O O . MET A 1 75 ? 27.099 -6.375 -12.891 1.00 52.00 75 MET A O 1
ATOM 598 N N . GLU A 1 76 ? 27.477 -8.495 -12.259 1.00 55.62 76 GLU A N 1
ATOM 599 C CA . GLU A 1 76 ? 26.082 -8.935 -12.271 1.00 55.62 76 GLU A CA 1
ATOM 600 C C . GLU A 1 76 ? 25.217 -8.133 -11.289 1.00 55.62 76 GLU A C 1
ATOM 602 O O . GLU A 1 76 ? 24.069 -7.803 -11.585 1.00 55.62 76 GLU A O 1
ATOM 607 N N . VAL A 1 77 ? 25.776 -7.778 -10.127 1.00 58.31 77 VAL A N 1
ATOM 608 C CA . VAL A 1 77 ? 25.086 -6.973 -9.110 1.00 58.31 77 VAL A CA 1
ATOM 609 C C . VAL A 1 77 ? 24.950 -5.531 -9.586 1.00 58.31 77 VAL A C 1
ATOM 611 O O . VAL A 1 77 ? 23.891 -4.929 -9.423 1.00 58.31 77 VAL A O 1
ATOM 614 N N . ARG A 1 78 ? 25.985 -4.983 -10.229 1.00 62.25 78 ARG A N 1
ATOM 615 C CA . ARG A 1 78 ? 25.941 -3.629 -10.794 1.00 62.25 78 ARG A CA 1
ATOM 616 C C . ARG A 1 78 ? 24.909 -3.510 -11.915 1.00 62.25 78 ARG A C 1
ATOM 618 O O . ARG A 1 78 ? 24.134 -2.556 -11.925 1.00 62.25 78 ARG A O 1
ATOM 625 N N . ASP A 1 79 ? 24.857 -4.486 -12.816 1.00 59.75 79 ASP A N 1
ATOM 626 C CA . ASP A 1 79 ? 23.884 -4.507 -13.911 1.00 59.75 79 ASP A CA 1
ATOM 627 C C . ASP A 1 79 ? 22.451 -4.664 -13.379 1.00 59.75 79 ASP A C 1
ATOM 629 O O . ASP A 1 79 ? 21.527 -3.984 -13.839 1.00 59.75 79 ASP A O 1
ATOM 633 N N . TRP A 1 80 ? 22.263 -5.497 -12.349 1.00 70.88 80 TRP A N 1
ATOM 634 C CA . TRP A 1 80 ? 20.980 -5.623 -11.663 1.00 70.88 80 TRP A CA 1
ATOM 635 C C . TRP A 1 80 ? 20.550 -4.310 -10.993 1.00 70.88 80 TRP A C 1
ATOM 637 O O . TRP A 1 80 ? 19.411 -3.874 -11.201 1.00 70.88 80 TRP A O 1
ATOM 647 N N . LEU A 1 81 ? 21.456 -3.642 -10.265 1.00 61.50 81 LEU A N 1
ATOM 648 C CA . LEU A 1 81 ? 21.206 -2.344 -9.630 1.00 61.50 81 LEU A CA 1
ATOM 649 C C . LEU A 1 81 ? 20.810 -1.288 -10.665 1.00 61.50 81 LEU A C 1
ATOM 651 O O . LEU A 1 81 ? 19.798 -0.610 -10.498 1.00 61.50 81 LEU A O 1
ATOM 655 N N . ALA A 1 82 ? 21.553 -1.194 -11.768 1.00 64.69 82 ALA A N 1
ATOM 656 C CA . ALA A 1 82 ? 21.225 -0.276 -12.850 1.00 64.69 82 ALA A CA 1
ATOM 657 C C . ALA A 1 82 ? 19.826 -0.572 -13.415 1.00 64.69 82 ALA A C 1
ATOM 659 O O . ALA A 1 82 ? 18.997 0.328 -13.524 1.00 64.69 82 ALA A O 1
ATOM 660 N N . SER A 1 83 ? 19.512 -1.836 -13.706 1.00 65.75 83 SER A N 1
ATOM 661 C CA . SER A 1 83 ? 18.213 -2.207 -14.285 1.00 65.75 83 SER A CA 1
ATOM 662 C C . SER A 1 83 ? 17.012 -1.992 -13.352 1.00 65.75 83 SER A C 1
ATOM 664 O O . SER A 1 83 ? 15.903 -1.773 -13.839 1.00 65.75 83 SER A O 1
ATOM 666 N N . THR A 1 84 ? 17.225 -2.052 -12.034 1.00 73.94 84 THR A N 1
ATOM 667 C CA . THR A 1 84 ? 16.160 -1.978 -11.019 1.00 73.94 84 THR A CA 1
ATOM 668 C C . THR A 1 84 ? 15.950 -0.553 -10.511 1.00 73.94 84 THR A C 1
ATOM 670 O O . THR A 1 84 ? 14.813 -0.126 -10.329 1.00 73.94 84 THR A O 1
ATOM 673 N N . PHE A 1 85 ? 17.035 0.198 -10.308 1.00 73.12 85 PHE A N 1
ATOM 674 C CA . PHE A 1 85 ? 17.011 1.491 -9.621 1.00 73.12 85 PHE A CA 1
ATOM 675 C C . PHE A 1 85 ? 17.227 2.699 -10.544 1.00 73.12 85 PHE A C 1
ATOM 677 O O . PHE A 1 85 ? 17.101 3.835 -10.088 1.00 73.12 85 PHE A O 1
ATOM 684 N N . THR A 1 86 ? 17.529 2.498 -11.835 1.00 57.22 86 THR A N 1
ATOM 685 C CA . THR A 1 86 ? 17.704 3.604 -12.794 1.00 57.22 86 THR A CA 1
ATOM 686 C C . THR A 1 86 ? 16.613 3.608 -13.862 1.00 57.22 86 THR A C 1
ATOM 688 O O . THR A 1 86 ? 16.220 2.578 -14.409 1.00 57.22 86 THR A O 1
ATOM 691 N N . ARG A 1 87 ? 16.084 4.797 -14.162 1.00 56.78 87 ARG A N 1
ATOM 692 C CA . ARG A 1 87 ? 14.944 4.982 -15.069 1.00 56.78 87 ARG A CA 1
ATOM 693 C C . ARG A 1 87 ? 15.404 5.496 -16.435 1.00 56.78 87 ARG A C 1
ATOM 695 O O . ARG A 1 87 ? 16.140 6.476 -16.500 1.00 56.78 87 ARG A O 1
ATOM 702 N N . LYS A 1 88 ? 14.850 4.976 -17.541 1.00 49.72 88 LYS A N 1
ATOM 703 C CA . LYS A 1 88 ? 14.830 5.713 -18.826 1.00 49.72 88 LYS A CA 1
ATOM 704 C C . LYS A 1 88 ? 13.698 6.754 -18.779 1.00 49.72 88 LYS A C 1
ATOM 706 O O . LYS A 1 88 ? 12.542 6.413 -18.553 1.00 49.72 88 LYS A O 1
ATOM 711 N N . MET A 1 89 ? 14.045 8.041 -18.868 1.00 35.72 89 MET A N 1
ATOM 712 C CA . MET A 1 89 ? 13.235 9.165 -18.364 1.00 35.72 89 MET A CA 1
ATOM 713 C C . MET A 1 89 ? 11.833 9.379 -18.983 1.00 35.72 89 MET A C 1
ATOM 715 O O . MET A 1 89 ? 11.635 9.349 -20.193 1.00 35.72 89 MET A O 1
ATOM 719 N N . GLY A 1 90 ? 10.894 9.779 -18.107 1.00 33.50 90 GLY A N 1
ATOM 720 C CA . GLY A 1 90 ? 9.669 10.533 -18.399 1.00 33.50 90 GLY A CA 1
ATOM 721 C C . GLY A 1 90 ? 9.223 11.359 -17.174 1.00 33.50 90 GLY A C 1
ATOM 722 O O . GLY A 1 90 ? 8.902 10.801 -16.127 1.00 33.50 90 GLY A O 1
ATOM 723 N N . MET A 1 91 ? 9.256 12.696 -17.257 1.00 34.59 91 MET A N 1
ATOM 724 C CA . MET A 1 91 ? 9.034 13.628 -16.127 1.00 34.59 91 MET A CA 1
ATOM 725 C C . MET A 1 91 ? 7.634 13.550 -15.476 1.00 34.59 91 MET A C 1
ATOM 727 O O . MET A 1 91 ? 6.620 13.435 -16.166 1.00 34.59 91 MET A O 1
ATOM 731 N N . ARG A 1 92 ? 7.590 13.751 -14.146 1.00 34.91 92 ARG A N 1
ATOM 732 C CA . ARG A 1 92 ? 6.420 14.171 -13.347 1.00 34.91 92 ARG A CA 1
ATOM 733 C C . ARG A 1 92 ? 6.679 15.596 -12.821 1.00 34.91 92 ARG A C 1
ATOM 735 O O . ARG A 1 92 ? 7.797 15.903 -12.415 1.00 34.91 92 ARG A O 1
ATOM 742 N N . ARG A 1 93 ? 5.672 16.475 -12.868 1.00 32.06 93 ARG A N 1
ATOM 743 C CA . ARG A 1 93 ? 5.736 17.881 -12.409 1.00 32.06 93 ARG A CA 1
ATOM 744 C C . ARG A 1 93 ? 5.380 17.985 -10.917 1.00 32.06 93 ARG A C 1
ATOM 746 O O . ARG A 1 93 ? 4.370 17.420 -10.510 1.00 32.06 93 ARG A O 1
ATOM 753 N N . ARG A 1 94 ? 6.170 18.746 -10.147 1.00 34.44 94 ARG A N 1
ATOM 754 C CA . ARG A 1 94 ? 5.930 19.112 -8.733 1.00 34.44 94 ARG A CA 1
ATOM 755 C C . ARG A 1 94 ? 4.831 20.177 -8.586 1.00 34.44 94 ARG A C 1
ATOM 757 O O . ARG A 1 94 ? 4.694 21.039 -9.455 1.00 34.44 94 ARG A O 1
ATOM 764 N N . ARG A 1 95 ? 4.101 20.140 -7.464 1.00 32.31 95 ARG A N 1
ATOM 765 C CA . ARG A 1 95 ? 3.280 21.249 -6.937 1.00 32.31 95 ARG A CA 1
ATOM 766 C C . ARG A 1 95 ? 4.039 21.961 -5.800 1.00 32.31 95 ARG A C 1
ATOM 768 O O . ARG A 1 95 ? 4.896 21.321 -5.197 1.00 32.31 95 ARG A O 1
ATOM 775 N N . PRO A 1 96 ? 3.773 23.250 -5.521 1.00 33.78 96 PRO A N 1
ATOM 776 C CA . PRO A 1 96 ? 4.410 23.965 -4.418 1.00 33.78 96 PRO A CA 1
ATOM 777 C C . PRO A 1 96 ? 3.729 23.644 -3.077 1.00 33.78 96 PRO A C 1
ATOM 779 O O . PRO A 1 96 ? 2.502 23.636 -2.999 1.00 33.78 96 PRO A O 1
ATOM 782 N N . GLU A 1 97 ? 4.535 23.398 -2.044 1.00 37.72 97 GLU A N 1
ATOM 783 C CA . GLU A 1 97 ? 4.109 23.193 -0.653 1.00 37.72 97 GLU A CA 1
ATOM 784 C C . GLU A 1 97 ? 3.883 24.534 0.069 1.00 37.72 97 GLU A C 1
ATOM 786 O O . GLU A 1 97 ? 4.669 25.474 -0.074 1.00 37.72 97 GLU A O 1
ATOM 791 N N . GLU A 1 98 ? 2.818 24.618 0.872 1.00 33.88 98 GLU A N 1
ATOM 792 C CA . GLU A 1 98 ? 2.554 25.735 1.788 1.00 33.88 98 GLU A CA 1
ATOM 793 C C . GLU A 1 98 ? 3.130 25.459 3.190 1.00 33.88 98 GLU A C 1
ATOM 795 O O . GLU A 1 98 ? 3.056 24.348 3.712 1.00 33.88 98 GLU A O 1
ATOM 800 N N . LYS A 1 99 ? 3.692 26.503 3.815 1.00 31.94 99 LYS A N 1
ATOM 801 C CA . LYS A 1 99 ? 4.394 26.458 5.112 1.00 31.94 99 LYS A CA 1
ATOM 802 C C . LYS A 1 99 ? 3.443 26.232 6.306 1.00 31.94 99 LYS A C 1
ATOM 804 O O . LYS A 1 99 ? 2.377 26.849 6.339 1.00 31.94 99 LYS A O 1
ATOM 809 N N . PRO A 1 100 ? 3.838 25.491 7.363 1.00 42.69 100 PRO A N 1
ATOM 810 C CA . PRO A 1 100 ? 2.986 25.267 8.526 1.00 42.69 100 PRO A CA 1
ATOM 811 C C . PRO A 1 100 ? 3.368 26.191 9.690 1.00 42.69 100 PRO A C 1
ATOM 813 O O . PRO A 1 100 ? 4.438 26.043 10.266 1.00 42.69 100 PRO A O 1
ATOM 816 N N . LYS A 1 101 ? 2.482 27.103 10.111 1.00 53.31 101 LYS A N 1
ATOM 817 C CA . LYS A 1 101 ? 2.504 27.699 11.465 1.00 53.31 101 LYS A CA 1
ATOM 818 C C . LYS A 1 101 ? 1.038 27.852 11.918 1.00 53.31 101 LYS A C 1
ATOM 820 O O . LYS A 1 101 ? 0.237 28.384 11.162 1.00 53.31 101 LYS A O 1
ATOM 825 N N . PHE A 1 102 ? 0.696 27.307 13.098 1.00 39.84 102 PHE A N 1
ATOM 826 C CA . PHE A 1 102 ? -0.639 27.111 13.734 1.00 39.84 102 PHE A CA 1
ATOM 827 C C . PHE A 1 102 ? -1.251 25.691 13.664 1.00 39.84 102 PHE A C 1
ATOM 829 O O . PHE A 1 102 ? -1.885 25.263 14.626 1.00 39.84 102 PHE A O 1
ATOM 836 N N . ARG A 1 103 ? -0.987 24.899 12.611 1.00 44.78 103 ARG A N 1
ATOM 837 C CA . ARG A 1 103 ? -1.444 23.489 12.524 1.00 44.78 103 ARG A CA 1
ATOM 838 C C . ARG A 1 103 ? -0.834 22.571 13.599 1.00 44.78 103 ARG A C 1
ATOM 840 O O . ARG A 1 103 ? -1.528 21.703 14.114 1.00 44.78 103 ARG A O 1
ATOM 847 N N . SER A 1 104 ? 0.417 22.795 14.006 1.00 47.78 104 SER A N 1
ATOM 848 C CA . SER A 1 104 ? 1.139 21.892 14.921 1.00 47.78 104 SER A CA 1
ATOM 849 C C . SER A 1 104 ? 0.535 21.786 16.328 1.00 47.78 104 SER A C 1
ATOM 851 O O . SER A 1 104 ? 0.577 20.716 16.923 1.00 47.78 104 SER A O 1
ATOM 853 N N . ILE A 1 105 ? -0.074 22.856 16.855 1.00 42.34 105 ILE A N 1
ATOM 854 C CA . ILE A 1 105 ? -0.678 22.856 18.201 1.00 42.34 105 ILE A CA 1
ATOM 855 C C . ILE A 1 105 ? -1.996 22.067 18.201 1.00 42.34 105 ILE A C 1
ATOM 857 O O . ILE A 1 105 ? -2.256 21.294 19.120 1.00 42.34 105 ILE A O 1
ATOM 861 N N . VAL A 1 106 ? -2.807 22.214 17.147 1.00 46.81 106 VAL A N 1
ATOM 862 C CA . VAL A 1 106 ? -4.052 21.446 16.972 1.00 46.81 106 VAL A CA 1
ATOM 863 C C . VAL A 1 106 ? -3.740 19.963 16.765 1.00 46.81 106 VAL A C 1
ATOM 865 O O . VAL A 1 106 ? -4.368 19.124 17.407 1.00 46.81 106 VAL A O 1
ATOM 868 N N . HIS A 1 107 ? -2.726 19.648 15.952 1.00 45.50 107 HIS A N 1
ATOM 869 C CA . HIS A 1 107 ? -2.273 18.272 15.736 1.00 45.50 107 HIS A CA 1
ATOM 870 C C . HIS A 1 107 ? -1.729 17.646 17.028 1.00 45.50 107 HIS A C 1
ATOM 872 O O . HIS A 1 107 ? -2.082 16.516 17.331 1.00 45.50 107 HIS A O 1
ATOM 878 N N . ALA A 1 108 ? -0.975 18.380 17.854 1.00 43.81 108 ALA A N 1
ATOM 879 C CA . ALA A 1 108 ? -0.479 17.867 19.136 1.00 43.81 108 ALA A CA 1
ATOM 880 C C . ALA A 1 108 ? -1.609 17.541 20.137 1.00 43.81 108 ALA A C 1
ATOM 882 O O . ALA A 1 108 ? -1.553 16.528 20.835 1.00 43.81 108 ALA A O 1
ATOM 883 N N . VAL A 1 109 ? -2.668 18.359 20.185 1.00 45.66 109 VAL A N 1
ATOM 884 C CA . VAL A 1 109 ? -3.854 18.093 21.024 1.00 45.66 109 VAL A CA 1
ATOM 885 C C . VAL A 1 109 ? -4.666 16.911 20.480 1.00 45.66 109 VAL A C 1
ATOM 887 O O . VAL A 1 109 ? -5.094 16.051 21.250 1.00 45.66 109 VAL A O 1
ATOM 890 N N . GLN A 1 110 ? -4.848 16.830 19.158 1.00 46.28 110 GLN A N 1
ATOM 891 C CA . GLN A 1 110 ? -5.512 15.697 18.503 1.00 46.28 110 GLN A CA 1
ATOM 892 C C . GLN A 1 110 ? -4.729 14.392 18.690 1.00 46.28 110 GLN A C 1
ATOM 894 O O . GLN A 1 110 ? -5.333 13.367 18.998 1.00 46.28 110 GLN A O 1
ATOM 899 N N . ALA A 1 111 ? -3.399 14.441 18.602 1.00 46.97 111 ALA A N 1
ATOM 900 C CA . ALA A 1 111 ? -2.513 13.313 18.853 1.00 46.97 111 ALA A CA 1
ATOM 901 C C . ALA A 1 111 ? -2.633 12.804 20.295 1.00 46.97 111 ALA A C 1
ATOM 903 O O . ALA A 1 111 ? -2.717 11.597 20.505 1.00 46.97 111 ALA A O 1
ATOM 904 N N . GLY A 1 112 ? -2.727 13.703 21.284 1.00 43.41 112 GLY A N 1
ATOM 905 C CA . GLY A 1 112 ? -2.964 13.331 22.684 1.00 43.41 112 GLY A CA 1
ATOM 906 C C . GLY A 1 112 ? -4.285 12.578 22.896 1.00 43.41 112 GLY A C 1
ATOM 907 O O . GLY A 1 112 ? -4.313 11.556 23.579 1.00 43.41 112 GLY A O 1
ATOM 908 N N . ILE A 1 113 ? -5.369 13.027 22.251 1.00 50.88 113 ILE A N 1
ATOM 909 C CA . ILE A 1 113 ? -6.690 12.369 22.301 1.00 50.88 113 ILE A CA 1
ATOM 910 C C . ILE A 1 113 ? -6.673 11.021 21.559 1.00 50.88 113 ILE A C 1
ATOM 912 O O . ILE A 1 113 ? -7.309 10.060 21.995 1.00 50.88 113 ILE A O 1
ATOM 916 N N . PHE A 1 114 ? -5.953 10.942 20.440 1.00 49.06 114 PHE A N 1
ATOM 917 C CA . PHE A 1 114 ? -5.807 9.731 19.634 1.00 49.06 114 PHE A CA 1
ATOM 918 C C . PHE A 1 114 ? -5.054 8.627 20.390 1.00 49.06 114 PHE A C 1
ATOM 920 O O . PHE A 1 114 ? -5.528 7.493 20.453 1.00 49.06 114 PHE A O 1
ATOM 927 N N . VAL A 1 115 ? -3.947 8.975 21.057 1.00 50.22 115 VAL A N 1
ATOM 928 C CA . VAL A 1 115 ? -3.183 8.061 21.926 1.00 50.22 115 VAL A CA 1
ATOM 929 C C . VAL A 1 115 ? -4.055 7.534 23.064 1.00 50.22 115 VAL A C 1
ATOM 931 O O . VAL A 1 115 ? -4.107 6.329 23.301 1.00 50.22 115 VAL A O 1
ATOM 934 N N . GLU A 1 116 ? -4.808 8.409 23.737 1.00 48.53 116 GLU A N 1
ATOM 935 C CA . GLU A 1 116 ? -5.689 7.994 24.834 1.00 48.53 116 GLU A CA 1
ATOM 936 C C . GLU A 1 116 ? -6.806 7.041 24.358 1.00 48.53 116 GLU A C 1
ATOM 938 O O . GLU A 1 116 ? -7.228 6.168 25.117 1.00 48.53 116 GLU A O 1
ATOM 943 N N . ARG A 1 117 ? -7.263 7.150 23.098 1.00 52.03 117 ARG A N 1
ATOM 944 C CA . ARG A 1 117 ? -8.240 6.225 22.487 1.00 52.03 117 ARG A CA 1
ATOM 945 C C . ARG A 1 117 ? -7.631 4.888 22.071 1.00 52.03 117 ARG A C 1
ATOM 947 O O . ARG A 1 117 ? -8.260 3.867 22.351 1.00 52.03 117 ARG A O 1
ATOM 954 N N . MET A 1 118 ? -6.432 4.885 21.481 1.00 50.09 118 MET A N 1
ATOM 955 C CA . MET A 1 118 ? -5.707 3.659 21.114 1.00 50.09 118 MET A CA 1
ATOM 956 C C . MET A 1 118 ? -5.481 2.746 22.324 1.00 50.09 118 MET A C 1
ATOM 958 O O . MET A 1 118 ? -5.736 1.549 22.253 1.00 50.09 118 MET A O 1
ATOM 962 N N . TYR A 1 119 ? -5.067 3.311 23.464 1.00 49.84 119 TYR A N 1
ATOM 963 C CA . TYR A 1 119 ? -4.780 2.527 24.671 1.00 49.84 119 TYR A CA 1
ATOM 964 C C . TYR A 1 119 ? -6.021 2.200 25.528 1.00 49.84 119 TYR A C 1
ATOM 966 O O . TYR A 1 119 ? -5.949 1.321 26.386 1.00 49.84 119 TYR A O 1
ATOM 974 N N . ARG A 1 120 ? -7.174 2.866 25.328 1.00 47.22 120 ARG A N 1
ATOM 975 C CA . ARG A 1 120 ? -8.392 2.647 26.144 1.00 47.22 120 ARG A CA 1
ATOM 976 C C . ARG A 1 120 ? -9.343 1.563 25.641 1.00 47.22 120 ARG A C 1
ATOM 978 O O . ARG A 1 120 ? -10.220 1.160 26.404 1.00 47.22 120 ARG A O 1
ATOM 985 N N . ARG A 1 121 ? -9.235 1.087 24.398 1.00 46.56 121 ARG A N 1
ATOM 986 C CA . ARG A 1 121 ? -10.177 0.096 23.844 1.00 46.56 121 ARG A CA 1
ATOM 987 C C . ARG A 1 121 ? -9.471 -1.171 23.377 1.00 46.56 121 ARG A C 1
ATOM 989 O O . ARG A 1 121 ? -9.157 -1.326 22.210 1.00 46.56 121 ARG A O 1
ATOM 996 N N . SER A 1 122 ? -9.350 -2.126 24.295 1.00 41.91 122 SER A N 1
ATOM 997 C CA . SER A 1 122 ? -9.057 -3.532 23.978 1.00 41.91 122 SER A CA 1
ATOM 998 C C . SER A 1 122 ? -10.337 -4.397 23.912 1.00 41.91 122 SER A C 1
ATOM 1000 O O . SER A 1 122 ? -10.269 -5.617 23.862 1.00 41.91 122 SER A O 1
ATOM 1002 N N . SER A 1 123 ? -11.539 -3.803 23.940 1.00 42.56 123 SER A N 1
ATOM 1003 C CA . SER A 1 123 ? -12.745 -4.566 24.308 1.00 42.56 123 SER A CA 1
ATOM 1004 C C . SER A 1 123 ? -14.056 -4.127 23.645 1.00 42.56 123 SER A C 1
ATOM 1006 O O . SER A 1 123 ? -15.080 -4.061 24.309 1.00 42.56 123 SER A O 1
ATOM 1008 N N . ASN A 1 124 ? -14.056 -3.876 22.331 1.00 40.66 124 ASN A N 1
ATOM 1009 C CA . ASN A 1 124 ? -15.267 -4.014 21.501 1.00 40.66 124 ASN A CA 1
ATOM 1010 C C . ASN A 1 124 ? -14.883 -4.301 20.038 1.00 40.66 124 ASN A C 1
ATOM 1012 O O . ASN A 1 124 ? -14.987 -3.446 19.161 1.00 40.66 124 ASN A O 1
ATOM 1016 N N . MET A 1 125 ? -14.412 -5.527 19.796 1.00 50.19 125 MET A N 1
ATOM 1017 C CA . MET A 1 125 ? -14.113 -6.086 18.472 1.00 50.19 125 MET A CA 1
ATOM 1018 C C . MET A 1 125 ? -15.414 -6.449 17.738 1.00 50.19 125 MET A C 1
ATOM 1020 O O . MET A 1 125 ? -15.756 -7.620 17.582 1.00 50.19 125 MET A O 1
ATOM 1024 N N . ALA A 1 126 ? -16.209 -5.455 17.349 1.00 49.38 126 ALA A N 1
ATOM 1025 C CA . ALA A 1 126 ? -17.452 -5.718 16.634 1.00 49.38 126 ALA A CA 1
ATOM 1026 C C . ALA A 1 126 ? -17.150 -6.101 15.173 1.00 49.38 126 ALA A C 1
ATOM 1028 O O . ALA A 1 126 ? -16.889 -5.227 14.354 1.00 49.38 126 ALA A O 1
ATOM 1029 N N . GLY A 1 127 ? -17.192 -7.401 14.856 1.00 64.62 127 GLY A N 1
ATOM 1030 C CA . GLY A 1 127 ? -17.425 -7.888 13.490 1.00 64.62 127 GLY A CA 1
ATOM 1031 C C . GLY A 1 127 ? -16.630 -9.118 13.046 1.00 64.62 127 GLY A C 1
ATOM 1032 O O . GLY A 1 127 ? -17.214 -9.996 12.418 1.00 64.62 127 GLY A O 1
ATOM 1033 N N . LEU A 1 128 ? -15.345 -9.231 13.401 1.00 75.94 128 LEU A N 1
ATOM 1034 C CA . LEU A 1 128 ? -14.491 -10.365 13.019 1.00 75.94 128 LEU A CA 1
ATOM 1035 C C . LEU A 1 128 ? -14.110 -11.198 14.250 1.00 75.94 128 LEU A C 1
ATOM 1037 O O . LEU A 1 128 ? -13.628 -10.663 15.246 1.00 75.94 128 LEU A O 1
ATOM 1041 N N . THR A 1 129 ? -14.336 -12.514 14.201 1.00 84.88 129 THR A N 1
ATOM 1042 C CA . THR A 1 129 ? -13.901 -13.443 15.257 1.00 84.88 129 THR A CA 1
ATOM 1043 C C . THR A 1 129 ? -12.465 -13.882 15.001 1.00 84.88 129 THR A C 1
ATOM 1045 O O . THR A 1 129 ? -12.147 -14.382 13.925 1.00 84.88 129 THR A O 1
ATOM 1048 N N . TYR A 1 130 ? -11.601 -13.714 16.001 1.00 89.81 130 TYR A N 1
ATOM 1049 C CA . TYR A 1 130 ? -10.185 -14.046 15.894 1.00 89.81 130 TYR A CA 1
ATOM 1050 C C . TYR A 1 130 ? -9.911 -15.432 16.490 1.00 89.81 130 TYR A C 1
ATOM 1052 O O . TYR A 1 130 ? -10.274 -15.671 17.647 1.00 89.81 130 TYR A O 1
ATOM 1060 N N . PRO A 1 131 ? -9.237 -16.339 15.760 1.00 93.25 131 PRO A N 1
ATOM 1061 C CA . PRO A 1 131 ? -8.690 -17.553 16.353 1.00 93.25 131 PRO A CA 1
ATOM 1062 C C . PRO A 1 131 ? -7.710 -17.215 17.485 1.00 93.25 131 PRO A C 1
ATOM 1064 O O . PRO A 1 131 ? -6.951 -16.249 17.397 1.00 93.25 131 PRO A O 1
ATOM 1067 N N . SER A 1 132 ? -7.668 -18.031 18.541 1.00 94.44 132 SER A N 1
ATOM 1068 C CA . SER A 1 132 ? -6.785 -17.797 19.699 1.00 94.44 132 SER A CA 1
ATOM 1069 C C . SER A 1 132 ? -5.297 -17.730 19.328 1.00 94.44 132 SER A C 1
ATOM 1071 O O . SER A 1 132 ? -4.545 -16.954 19.922 1.00 94.44 132 SER A O 1
ATOM 1073 N N . ALA A 1 133 ? -4.876 -18.506 18.326 1.00 96.12 133 ALA A N 1
ATOM 1074 C CA . ALA A 1 133 ? -3.526 -18.461 17.774 1.00 96.12 133 ALA A CA 1
ATOM 1075 C C . ALA A 1 133 ? -3.218 -17.094 17.133 1.00 96.12 133 ALA A C 1
ATOM 1077 O O . ALA A 1 133 ? -2.195 -16.494 17.452 1.00 96.12 133 ALA A O 1
ATOM 1078 N N . VAL A 1 134 ? -4.144 -16.547 16.334 1.00 96.44 134 VAL A N 1
ATOM 1079 C CA . VAL A 1 134 ? -4.013 -15.209 15.725 1.00 96.44 134 VAL A CA 1
ATOM 1080 C C . VAL A 1 134 ? -3.903 -14.127 16.797 1.00 96.44 134 VAL A C 1
ATOM 1082 O O . VAL A 1 134 ? -3.003 -13.293 16.731 1.00 96.44 134 VAL A O 1
ATOM 1085 N N . ILE A 1 135 ? -4.764 -14.168 17.822 1.00 94.44 135 ILE A N 1
ATOM 1086 C CA . ILE A 1 135 ? -4.696 -13.229 18.959 1.00 94.44 135 ILE A CA 1
ATOM 1087 C C . ILE A 1 135 ? -3.313 -13.279 19.614 1.00 94.44 135 ILE A C 1
ATOM 1089 O O . ILE A 1 135 ? -2.782 -12.251 20.022 1.00 94.44 135 ILE A O 1
ATOM 1093 N N . SER A 1 136 ? -2.728 -14.473 19.729 1.00 95.44 136 SER A N 1
ATOM 1094 C CA . SER A 1 136 ? -1.424 -14.652 20.365 1.00 95.44 136 SER A CA 1
ATOM 1095 C C . SER A 1 136 ? -0.301 -14.025 19.540 1.00 95.44 136 SER A C 1
ATOM 1097 O O . SER A 1 136 ? 0.529 -13.334 20.122 1.00 95.44 136 SER A O 1
ATOM 1099 N N . CYS A 1 137 ? -0.319 -14.179 18.211 1.00 96.44 137 CYS A N 1
ATOM 1100 C CA . CYS A 1 137 ? 0.624 -13.505 17.314 1.00 96.44 137 CYS A CA 1
ATOM 1101 C C . CYS A 1 137 ? 0.490 -11.977 17.384 1.00 96.44 137 CYS A C 1
ATOM 1103 O O . CYS A 1 137 ? 1.484 -11.272 17.531 1.00 96.44 137 CYS A O 1
ATOM 1105 N N . LEU A 1 138 ? -0.736 -11.447 17.335 1.00 95.75 138 LEU A N 1
ATOM 1106 C CA . LEU A 1 138 ? -0.979 -9.999 17.278 1.00 95.75 138 LEU A CA 1
ATOM 1107 C C . LEU A 1 138 ? -0.606 -9.237 18.560 1.00 95.75 138 LEU A C 1
ATOM 1109 O O . LEU A 1 138 ? -0.534 -8.010 18.535 1.00 95.75 138 LEU A O 1
ATOM 1113 N N . LYS A 1 139 ? -0.299 -9.924 19.669 1.00 93.94 139 LYS A N 1
ATOM 1114 C CA . LYS A 1 139 ? 0.286 -9.281 20.862 1.00 93.94 139 LYS A CA 1
ATOM 1115 C C . LYS A 1 139 ? 1.639 -8.630 20.582 1.00 93.94 139 LYS A C 1
ATOM 1117 O O . LYS A 1 139 ? 2.004 -7.685 21.271 1.00 93.94 139 LYS A O 1
ATOM 1122 N N . GLU A 1 140 ? 2.367 -9.133 19.591 1.00 94.38 140 GLU A N 1
ATOM 1123 C CA . GLU A 1 140 ? 3.692 -8.640 19.211 1.00 94.38 140 GLU A CA 1
ATOM 1124 C C . GLU A 1 140 ? 3.641 -7.713 17.989 1.00 94.38 140 GLU A C 1
ATOM 1126 O O . GLU A 1 140 ? 4.686 -7.354 17.461 1.00 94.38 140 GLU A O 1
ATOM 1131 N N . VAL A 1 141 ? 2.451 -7.307 17.522 1.00 96.69 141 VAL A N 1
ATOM 1132 C CA . VAL A 1 141 ? 2.303 -6.524 16.278 1.00 96.69 141 VAL A CA 1
ATOM 1133 C C . VAL A 1 141 ? 2.987 -5.155 16.329 1.00 96.69 141 VAL A C 1
ATOM 1135 O O . VAL A 1 141 ? 3.330 -4.608 15.288 1.00 96.69 141 VAL A O 1
ATOM 1138 N N . ASP A 1 142 ? 3.248 -4.625 17.524 1.00 96.50 142 ASP A N 1
ATOM 1139 C CA . ASP A 1 142 ? 4.006 -3.386 17.702 1.00 96.50 142 ASP A CA 1
ATOM 1140 C C . ASP A 1 142 ? 5.528 -3.599 17.612 1.00 96.50 142 ASP A C 1
ATOM 1142 O O . ASP A 1 142 ? 6.270 -2.635 17.718 1.00 96.50 142 ASP A O 1
ATOM 1146 N N . GLN A 1 143 ? 6.036 -4.827 17.481 1.00 96.56 143 GLN A N 1
ATOM 1147 C CA . GLN A 1 143 ? 7.474 -5.118 17.528 1.00 96.56 143 GLN A CA 1
ATOM 1148 C C . GLN A 1 143 ? 8.087 -5.224 16.127 1.00 96.56 143 GLN A C 1
ATOM 1150 O O . GLN A 1 143 ? 7.464 -5.729 15.197 1.00 96.56 143 GLN A O 1
ATOM 1155 N N . TRP A 1 144 ? 9.357 -4.828 15.988 1.00 97.94 144 TRP A N 1
ATOM 1156 C CA . TRP A 1 144 ? 10.122 -5.033 14.745 1.00 97.94 144 TRP A CA 1
ATOM 1157 C C . TRP A 1 144 ? 10.326 -6.517 14.439 1.00 97.94 144 TRP A C 1
ATOM 1159 O O . TRP A 1 144 ? 10.407 -6.923 13.289 1.00 97.94 144 TRP A O 1
ATOM 1169 N N . SER A 1 145 ? 10.419 -7.340 15.484 1.00 97.12 145 SER A N 1
ATOM 1170 C CA . SER A 1 145 ? 10.586 -8.788 15.376 1.00 97.12 145 SER A CA 1
ATOM 1171 C C . SER A 1 145 ? 9.275 -9.536 15.122 1.00 97.12 145 SER A C 1
ATOM 1173 O O . SER A 1 145 ? 9.255 -10.759 15.265 1.00 97.12 145 SER A O 1
ATOM 1175 N N . PHE A 1 146 ? 8.180 -8.831 14.812 1.00 98.19 146 PHE A N 1
ATOM 1176 C CA . PHE A 1 146 ? 6.894 -9.453 14.525 1.00 98.19 146 PHE A CA 1
ATOM 1177 C C . PHE A 1 146 ? 7.036 -10.489 13.406 1.00 98.19 146 PHE A C 1
ATOM 1179 O O . PHE A 1 146 ? 7.566 -10.210 12.333 1.00 98.19 146 PHE A O 1
ATOM 1186 N N . ASN A 1 147 ? 6.551 -11.705 13.653 1.00 98.38 147 ASN A N 1
ATOM 1187 C CA . ASN A 1 147 ? 6.657 -12.788 12.688 1.00 98.38 147 ASN A CA 1
ATOM 1188 C C . ASN A 1 147 ? 5.368 -12.914 11.866 1.00 98.38 147 ASN A C 1
ATOM 1190 O O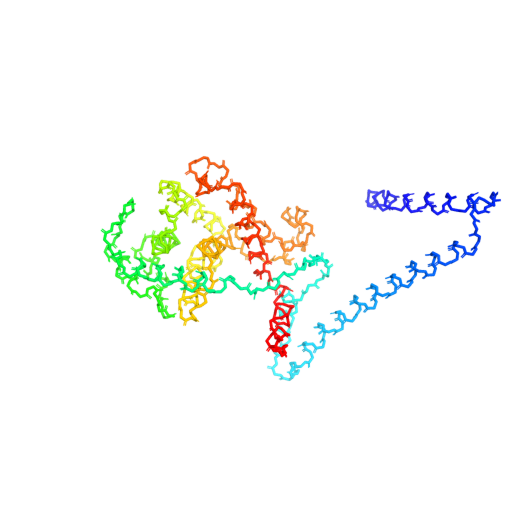 . ASN A 1 147 ? 4.408 -13.581 12.267 1.00 98.38 147 ASN A O 1
ATOM 1194 N N . VAL A 1 148 ? 5.373 -12.303 10.681 1.00 98.62 148 VAL A N 1
ATOM 1195 C CA . VAL A 1 148 ? 4.255 -12.359 9.730 1.00 98.62 148 VAL A CA 1
ATOM 1196 C C . VAL A 1 148 ? 3.958 -13.780 9.231 1.00 98.62 148 VAL A C 1
ATOM 1198 O O . VAL A 1 148 ? 2.801 -14.107 8.968 1.00 98.62 148 VAL A O 1
ATOM 1201 N N . PHE A 1 149 ? 4.958 -14.664 9.160 1.00 98.69 149 PHE A N 1
ATOM 1202 C CA . PHE A 1 149 ? 4.747 -16.058 8.760 1.00 98.69 149 PHE A CA 1
ATOM 1203 C C . PHE A 1 149 ? 3.952 -16.823 9.818 1.00 98.69 149 PHE A C 1
ATOM 1205 O O . PHE A 1 149 ? 3.013 -17.539 9.471 1.00 98.69 149 PHE A O 1
ATOM 1212 N N . SER A 1 150 ? 4.261 -16.610 11.102 1.00 98.50 150 SER A N 1
ATOM 1213 C CA . SER A 1 150 ? 3.479 -17.177 12.206 1.00 98.50 150 SER A CA 1
ATOM 1214 C C . SER A 1 150 ? 2.033 -16.686 12.179 1.00 98.50 150 SER A C 1
ATOM 1216 O O . SER A 1 150 ? 1.116 -17.476 12.395 1.00 98.50 150 SER A O 1
ATOM 1218 N N . LEU A 1 151 ? 1.806 -15.401 11.870 1.00 98.56 151 LEU A N 1
ATOM 1219 C CA . LEU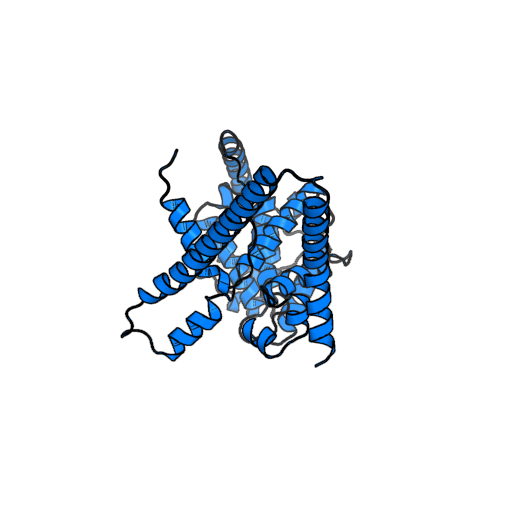 A 1 151 ? 0.451 -14.878 11.672 1.00 98.56 151 LEU A CA 1
ATOM 1220 C C . LEU A 1 151 ? -0.249 -15.584 10.505 1.00 98.56 151 LEU A C 1
ATOM 1222 O O . LEU A 1 151 ? -1.420 -15.946 10.624 1.00 98.56 151 LEU A O 1
ATOM 1226 N N . ASN A 1 152 ? 0.446 -15.780 9.384 1.00 98.56 152 ASN A N 1
ATOM 1227 C CA . ASN A 1 152 ? -0.115 -16.435 8.207 1.00 98.56 152 ASN A CA 1
ATOM 1228 C C . ASN A 1 152 ? -0.545 -17.876 8.495 1.00 98.56 152 ASN A C 1
ATOM 1230 O O . ASN A 1 152 ? -1.662 -18.261 8.161 1.00 98.56 152 ASN A O 1
ATOM 1234 N N . GLU A 1 153 ? 0.297 -18.652 9.175 1.00 98.31 153 GLU A N 1
ATOM 1235 C CA . GLU A 1 153 ? -0.044 -20.014 9.591 1.00 98.31 153 GLU A CA 1
ATOM 1236 C C . GLU A 1 153 ? -1.223 -20.018 10.577 1.00 98.31 153 GLU A C 1
ATOM 1238 O O . GLU A 1 153 ? -2.218 -20.712 10.365 1.00 98.31 153 GLU A O 1
ATOM 1243 N N . ALA A 1 154 ? -1.166 -19.178 11.616 1.00 97.81 154 ALA A N 1
ATOM 1244 C CA . ALA A 1 154 ? -2.200 -19.100 12.647 1.00 97.81 154 ALA A CA 1
ATOM 1245 C C . ALA A 1 154 ? -3.572 -18.652 12.115 1.00 97.81 154 ALA A C 1
ATOM 1247 O O . ALA A 1 154 ? -4.603 -18.986 12.704 1.00 97.81 154 ALA A O 1
ATOM 1248 N N . SER A 1 155 ? -3.586 -17.874 11.032 1.00 97.00 155 SER A N 1
ATOM 1249 C CA . SER A 1 155 ? -4.799 -17.348 10.399 1.00 97.00 155 SER A CA 1
ATOM 1250 C C . SER A 1 155 ? -5.378 -18.247 9.307 1.00 97.00 155 SER A C 1
ATOM 1252 O O . SER A 1 155 ? -6.453 -17.933 8.797 1.00 97.00 155 SER A O 1
ATOM 1254 N N . GLY A 1 156 ? -4.709 -19.352 8.961 1.00 97.06 156 GLY A N 1
ATOM 1255 C CA . GLY A 1 156 ? -5.112 -20.201 7.841 1.00 97.06 156 GLY A CA 1
ATOM 1256 C C . GLY A 1 156 ? -4.907 -19.517 6.489 1.00 97.06 156 GLY A C 1
ATOM 1257 O O . GLY A 1 156 ? -5.816 -19.524 5.671 1.00 97.06 156 GLY A O 1
ATOM 1258 N N . GLU A 1 157 ? -3.730 -18.919 6.281 1.00 97.06 157 GLU A N 1
ATOM 1259 C CA . GLU A 1 157 ? -3.330 -18.195 5.060 1.00 97.06 157 GLU A CA 1
ATOM 1260 C C . GLU A 1 157 ? -4.073 -16.869 4.816 1.00 97.06 157 GLU A C 1
ATOM 1262 O O . GLU A 1 157 ? -4.265 -16.444 3.679 1.00 97.06 157 GLU A O 1
ATOM 1267 N N . HIS A 1 158 ? -4.454 -16.186 5.899 1.00 97.88 158 HIS A N 1
ATOM 1268 C CA . HIS A 1 158 ? -5.194 -14.920 5.864 1.00 97.88 158 HIS A CA 1
ATOM 1269 C C . HIS A 1 158 ? -4.458 -13.780 6.595 1.00 97.88 158 HIS A C 1
ATOM 1271 O O . HIS A 1 158 ? -5.075 -12.955 7.282 1.00 97.88 158 HIS A O 1
ATOM 1277 N N . ALA A 1 159 ? -3.121 -13.741 6.515 1.00 98.44 159 ALA A N 1
ATOM 1278 C CA . ALA A 1 159 ? -2.318 -12.762 7.256 1.00 98.44 159 ALA A CA 1
ATOM 1279 C C . ALA A 1 159 ? -2.719 -11.310 6.959 1.00 98.44 159 ALA A C 1
ATOM 1281 O O . ALA A 1 159 ? -2.806 -10.499 7.885 1.00 98.44 159 ALA A O 1
ATOM 1282 N N . LEU A 1 160 ? -2.992 -10.979 5.693 1.00 98.75 160 LEU A N 1
ATOM 1283 C CA . LEU A 1 160 ? -3.324 -9.615 5.286 1.00 98.75 160 LEU A CA 1
ATOM 1284 C C . LEU A 1 160 ? -4.682 -9.188 5.850 1.00 98.75 160 LEU A C 1
ATOM 1286 O O . LEU A 1 160 ? -4.790 -8.091 6.397 1.00 98.75 160 LEU A O 1
ATOM 1290 N N . LYS A 1 161 ? -5.692 -10.064 5.802 1.00 97.75 161 LYS A N 1
ATOM 1291 C CA . LYS A 1 161 ? -7.017 -9.821 6.388 1.00 97.75 161 LYS A CA 1
ATOM 1292 C C . LYS A 1 161 ? -6.935 -9.458 7.859 1.00 97.75 161 LYS A C 1
ATOM 1294 O O . LYS A 1 161 ? -7.474 -8.429 8.271 1.00 97.75 161 LYS A O 1
ATOM 1299 N N . PHE A 1 162 ? -6.247 -10.277 8.649 1.00 97.88 162 PHE A N 1
ATOM 1300 C CA . PHE A 1 162 ? -6.142 -10.035 10.085 1.00 97.88 162 PHE A CA 1
ATOM 1301 C C . PHE A 1 162 ? -5.272 -8.820 10.412 1.00 97.88 162 PHE A C 1
ATOM 1303 O O . PHE A 1 162 ? -5.629 -8.071 11.319 1.00 97.88 162 PHE A O 1
ATOM 1310 N N . MET A 1 163 ? -4.192 -8.579 9.660 1.00 98.56 163 MET A N 1
ATOM 1311 C CA . MET A 1 163 ? -3.343 -7.400 9.845 1.00 98.56 163 MET A CA 1
ATOM 1312 C C . MET A 1 163 ? -4.099 -6.099 9.546 1.00 98.56 163 MET A C 1
ATOM 1314 O O . MET A 1 163 ? -4.111 -5.184 10.368 1.00 98.56 163 MET A O 1
ATOM 1318 N N . VAL A 1 164 ? -4.784 -6.019 8.400 1.00 98.38 164 VAL A N 1
ATOM 1319 C CA . VAL A 1 164 ? -5.565 -4.831 8.023 1.00 98.38 164 VAL A CA 1
ATOM 1320 C C . VAL A 1 164 ? -6.678 -4.582 9.034 1.00 98.38 164 VAL A C 1
ATOM 1322 O O . VAL A 1 164 ? -6.826 -3.455 9.502 1.00 98.38 164 VAL A O 1
ATOM 1325 N N . TYR A 1 165 ? -7.431 -5.616 9.423 1.00 96.31 165 TYR A N 1
ATOM 1326 C CA . TYR A 1 165 ? -8.510 -5.456 10.397 1.00 96.31 165 TYR A CA 1
ATOM 1327 C C . TYR A 1 165 ? -7.989 -5.009 11.769 1.00 96.31 165 TYR A C 1
ATOM 1329 O O . TYR A 1 165 ? -8.575 -4.109 12.382 1.00 96.31 165 TYR A O 1
ATOM 1337 N N . GLU A 1 166 ? -6.885 -5.599 12.241 1.00 96.31 166 GLU A N 1
ATOM 1338 C CA . GLU A 1 166 ? -6.239 -5.218 13.499 1.00 96.31 166 GLU A CA 1
ATOM 1339 C C . GLU A 1 166 ? -5.860 -3.738 13.484 1.00 96.31 166 GLU A C 1
ATOM 1341 O O . GLU A 1 166 ? -6.266 -2.993 14.373 1.00 96.31 166 GLU A O 1
ATOM 1346 N N . LEU A 1 167 ? -5.160 -3.276 12.447 1.00 97.44 167 LEU A N 1
ATOM 1347 C CA . LEU A 1 167 ? -4.700 -1.890 12.376 1.00 97.44 167 LEU A CA 1
ATOM 1348 C C . LEU A 1 167 ? -5.851 -0.900 12.160 1.00 97.44 167 LEU A C 1
ATOM 1350 O O . LEU A 1 167 ? -5.875 0.157 12.790 1.00 97.44 167 LEU A O 1
ATOM 1354 N N . PHE A 1 168 ? -6.852 -1.245 11.346 1.00 97.31 168 PHE A N 1
ATOM 1355 C CA . PHE A 1 168 ? -8.051 -0.420 11.166 1.00 97.31 168 PHE A CA 1
ATOM 1356 C C . PHE A 1 168 ? -8.841 -0.262 12.468 1.00 97.31 168 PHE A C 1
ATOM 1358 O O . PHE A 1 168 ? -9.391 0.809 12.731 1.00 97.31 168 PHE A O 1
ATOM 1365 N N . THR A 1 169 ? -8.886 -1.309 13.292 1.00 93.12 169 THR A N 1
ATOM 1366 C CA . THR A 1 169 ? -9.528 -1.268 14.610 1.00 93.12 169 THR A CA 1
ATOM 1367 C C . THR A 1 169 ? -8.684 -0.481 15.607 1.00 93.12 169 THR A C 1
ATOM 1369 O O . THR A 1 169 ? -9.199 0.408 16.284 1.00 93.12 169 THR A O 1
ATOM 1372 N N . ARG A 1 170 ? -7.384 -0.778 15.675 1.00 91.62 170 ARG A N 1
ATOM 1373 C CA . ARG A 1 170 ? -6.426 -0.183 16.611 1.00 91.62 170 ARG A CA 1
ATOM 1374 C C . ARG A 1 170 ? -6.344 1.330 16.462 1.00 91.62 170 ARG A C 1
ATOM 1376 O O . ARG A 1 170 ? -6.364 2.036 17.461 1.00 91.62 170 ARG A O 1
ATOM 1383 N N . TYR A 1 171 ? -6.321 1.823 15.228 1.00 93.31 171 TYR A N 1
ATOM 1384 C CA . TYR A 1 171 ? -6.312 3.254 14.922 1.00 93.31 171 TYR A CA 1
ATOM 1385 C C . TYR A 1 171 ? -7.718 3.885 14.855 1.00 93.31 171 TYR A C 1
ATOM 1387 O O . TYR A 1 171 ? -7.857 5.019 14.408 1.00 93.31 171 TYR A O 1
ATOM 1395 N N . ASP A 1 172 ? -8.765 3.166 15.283 1.00 92.81 172 ASP A N 1
ATOM 1396 C CA . ASP A 1 172 ? -10.173 3.605 15.296 1.00 92.81 172 ASP A CA 1
ATOM 1397 C C . ASP A 1 172 ? -10.711 4.062 13.919 1.00 92.81 172 ASP A C 1
ATOM 1399 O O . ASP A 1 172 ? -11.717 4.769 13.828 1.00 92.81 172 ASP A O 1
ATOM 1403 N N . LEU A 1 173 ? -10.078 3.627 12.822 1.00 96.44 173 LEU A N 1
ATOM 1404 C CA . LEU A 1 173 ? -10.388 4.064 11.454 1.00 96.44 173 LEU A CA 1
ATOM 1405 C C . LEU A 1 173 ? -11.783 3.614 11.019 1.00 96.44 173 LEU A C 1
ATOM 1407 O O . LEU A 1 173 ? -12.496 4.363 10.349 1.00 96.44 173 LEU A O 1
ATOM 1411 N N . ILE A 1 174 ? -12.200 2.417 11.450 1.00 95.75 174 ILE A N 1
ATOM 1412 C CA . ILE A 1 174 ? -13.531 1.868 11.156 1.00 95.75 174 ILE A CA 1
ATOM 1413 C C . ILE A 1 174 ? -14.616 2.817 11.667 1.00 95.75 174 ILE A C 1
ATOM 1415 O O . ILE A 1 174 ? -15.503 3.216 10.912 1.00 95.75 174 ILE A O 1
ATOM 1419 N N . ASN A 1 175 ? -14.526 3.232 12.932 1.00 93.62 175 ASN A N 1
ATOM 1420 C CA . ASN A 1 175 ? -15.509 4.131 13.530 1.00 93.62 175 ASN A CA 1
ATOM 1421 C C . ASN A 1 175 ? -15.367 5.550 12.974 1.00 93.62 175 ASN A C 1
ATOM 1423 O O . ASN A 1 175 ? -16.367 6.185 12.629 1.00 93.62 175 ASN A O 1
ATOM 1427 N N . ARG A 1 176 ? -14.128 6.040 12.851 1.00 94.00 176 ARG A N 1
ATOM 1428 C CA . ARG A 1 176 ? -13.830 7.409 12.424 1.00 94.00 176 ARG A CA 1
ATOM 1429 C C . ARG A 1 176 ? -14.346 7.727 11.024 1.00 94.00 176 ARG A C 1
ATOM 1431 O O . ARG A 1 176 ? -14.867 8.826 10.806 1.00 94.00 176 ARG A O 1
ATOM 1438 N N . PHE A 1 177 ? -14.203 6.780 10.101 1.00 96.75 177 PHE A N 1
ATOM 1439 C CA . PHE A 1 177 ? -14.615 6.913 8.703 1.00 96.75 177 PHE A CA 1
ATOM 1440 C C . PHE A 1 177 ? -15.903 6.151 8.382 1.00 96.75 177 PHE A C 1
ATOM 1442 O O . PHE A 1 177 ? -16.333 6.126 7.231 1.00 96.75 177 PHE A O 1
ATOM 1449 N N . LYS A 1 178 ? -16.556 5.580 9.405 1.00 96.62 178 LYS A N 1
ATOM 1450 C CA . LYS A 1 178 ? -17.807 4.817 9.288 1.00 96.62 178 LYS A CA 1
ATOM 1451 C C . LYS A 1 178 ? -17.695 3.703 8.243 1.00 96.62 178 LYS A C 1
ATOM 1453 O O . LYS A 1 178 ? -18.597 3.523 7.429 1.00 96.62 178 LYS A O 1
ATOM 1458 N N . ILE A 1 179 ? -16.577 2.985 8.238 1.00 97.25 179 ILE A N 1
ATOM 1459 C CA . ILE A 1 179 ? -16.313 1.913 7.275 1.00 97.25 179 ILE A CA 1
ATOM 1460 C C . ILE A 1 179 ? -17.259 0.747 7.592 1.00 97.25 179 ILE A C 1
ATOM 1462 O O . ILE A 1 179 ? -17.216 0.231 8.713 1.00 97.25 179 ILE A O 1
ATOM 1466 N N . PRO A 1 180 ? -18.121 0.307 6.656 1.00 95.94 180 PRO A N 1
ATOM 1467 C CA . PRO A 1 180 ? -18.948 -0.868 6.891 1.00 95.94 180 PRO A CA 1
ATOM 1468 C C . PRO A 1 180 ? -18.053 -2.101 7.052 1.00 95.94 180 PRO A C 1
ATOM 1470 O O . PRO A 1 180 ? -17.283 -2.437 6.153 1.00 95.94 180 PRO A O 1
ATOM 1473 N N . VAL A 1 181 ? -18.156 -2.793 8.189 1.00 94.56 181 VAL A N 1
ATOM 1474 C CA . VAL A 1 181 ? -17.274 -3.932 8.499 1.00 94.56 181 VAL A CA 1
ATOM 1475 C C . VAL A 1 181 ? -17.391 -5.052 7.460 1.00 94.56 181 VAL A C 1
ATOM 1477 O O . VAL A 1 181 ? -16.380 -5.621 7.061 1.00 94.56 181 VAL A O 1
ATOM 1480 N N . ALA A 1 182 ? -18.602 -5.318 6.963 1.00 95.12 182 ALA A N 1
ATOM 1481 C CA . ALA A 1 182 ? -18.823 -6.290 5.891 1.00 95.12 182 ALA A CA 1
ATOM 1482 C C . ALA A 1 182 ? -18.067 -5.922 4.600 1.00 95.12 182 ALA A C 1
ATOM 1484 O O . ALA A 1 182 ? -17.482 -6.801 3.967 1.00 95.12 182 ALA A O 1
ATOM 1485 N N . CYS A 1 183 ? -18.013 -4.630 4.253 1.00 97.12 183 CYS A N 1
ATOM 1486 C CA . CYS A 1 183 ? -17.237 -4.158 3.109 1.00 97.12 183 CYS A CA 1
ATOM 1487 C C . CYS A 1 183 ? -15.738 -4.310 3.335 1.00 97.12 183 CYS A C 1
ATOM 1489 O O . CYS A 1 183 ? -15.029 -4.707 2.419 1.00 97.12 183 CYS A O 1
ATOM 1491 N N . LEU A 1 184 ? -15.253 -4.034 4.551 1.00 97.56 184 LEU A N 1
ATOM 1492 C CA . LEU A 1 184 ? -13.839 -4.207 4.884 1.00 97.56 184 LEU A CA 1
ATOM 1493 C C . LEU A 1 184 ? -13.401 -5.666 4.749 1.00 97.56 184 LEU A C 1
ATOM 1495 O O . LEU A 1 184 ? -12.374 -5.934 4.136 1.00 97.56 184 LEU A O 1
ATOM 1499 N N . VAL A 1 185 ? -14.189 -6.603 5.280 1.00 95.94 185 VAL A N 1
ATOM 1500 C CA . VAL A 1 185 ? -13.896 -8.038 5.160 1.00 95.94 185 VAL A CA 1
ATOM 1501 C C . VAL A 1 185 ? -13.883 -8.462 3.691 1.00 95.94 185 VAL A C 1
ATOM 1503 O O . VAL A 1 185 ? -12.878 -8.999 3.233 1.00 95.94 185 VAL A O 1
ATOM 1506 N N . SER A 1 186 ? -14.939 -8.141 2.938 1.00 97.56 186 SER A N 1
ATOM 1507 C CA . SER A 1 186 ? -15.064 -8.531 1.525 1.00 97.56 186 SER A CA 1
ATOM 1508 C C . SER A 1 186 ? -13.952 -7.930 0.659 1.00 97.56 186 SER A C 1
ATOM 1510 O O . SER A 1 186 ? -13.366 -8.616 -0.176 1.00 97.56 186 SER A O 1
ATOM 1512 N N . PHE A 1 187 ? -13.602 -6.662 0.899 1.00 98.69 187 PHE A N 1
ATOM 1513 C CA . PHE A 1 187 ? -12.507 -5.987 0.211 1.00 98.69 187 PHE A CA 1
ATOM 1514 C C . PHE A 1 187 ? -11.162 -6.673 0.457 1.00 98.69 187 PHE A C 1
ATOM 1516 O O . PHE A 1 187 ? -10.441 -6.953 -0.498 1.00 98.69 187 PHE A O 1
ATOM 1523 N N . VAL A 1 188 ? -10.807 -6.968 1.713 1.00 97.94 188 VAL A N 1
ATOM 1524 C CA . VAL A 1 188 ? -9.492 -7.558 2.004 1.00 97.94 188 VAL A CA 1
ATOM 1525 C C . VAL A 1 188 ? -9.417 -9.025 1.566 1.00 97.94 188 VAL A C 1
ATOM 1527 O O . VAL A 1 188 ? -8.366 -9.464 1.110 1.00 97.94 188 VAL A O 1
ATOM 1530 N N . GLU A 1 189 ? -10.525 -9.768 1.589 1.00 97.69 189 GLU A N 1
ATOM 1531 C CA . GLU A 1 189 ? -10.580 -11.109 0.989 1.00 97.69 189 GLU A CA 1
ATOM 1532 C C . GLU A 1 189 ? -10.363 -11.055 -0.532 1.00 97.69 189 GLU A C 1
ATOM 1534 O O . GLU A 1 189 ? -9.589 -11.843 -1.080 1.00 97.69 189 GLU A O 1
ATOM 1539 N N . ALA A 1 190 ? -10.948 -10.068 -1.221 1.00 98.62 190 ALA A N 1
ATOM 1540 C CA . ALA A 1 190 ? -10.667 -9.821 -2.635 1.00 98.62 190 ALA A CA 1
ATOM 1541 C C . ALA A 1 190 ? -9.204 -9.398 -2.887 1.00 98.62 190 ALA A C 1
ATOM 1543 O O . ALA A 1 190 ? -8.622 -9.765 -3.919 1.00 98.62 190 ALA A O 1
ATOM 1544 N N . LEU A 1 191 ? -8.579 -8.673 -1.947 1.00 98.62 191 LEU A N 1
ATOM 1545 C CA . LEU A 1 191 ? -7.146 -8.375 -2.007 1.00 98.62 191 LEU A CA 1
ATOM 1546 C C . LEU A 1 191 ? -6.300 -9.654 -1.929 1.00 98.62 191 LEU A C 1
ATOM 1548 O O . LEU A 1 191 ? -5.442 -9.870 -2.783 1.00 98.62 191 LEU A O 1
ATOM 1552 N N . GLU A 1 192 ? -6.553 -10.528 -0.955 1.00 98.56 192 GLU A N 1
ATOM 1553 C CA . GLU A 1 192 ? -5.810 -11.786 -0.783 1.00 98.56 192 GLU A CA 1
ATOM 1554 C C . GLU A 1 192 ? -5.942 -12.718 -1.996 1.00 98.56 192 GLU A C 1
ATOM 1556 O O . GLU A 1 192 ? -4.955 -13.325 -2.431 1.00 98.56 192 GLU A O 1
ATOM 1561 N N . ILE A 1 193 ? -7.130 -12.768 -2.609 1.00 98.50 193 ILE A N 1
ATOM 1562 C CA . ILE A 1 193 ? -7.355 -13.493 -3.867 1.00 98.50 193 ILE A CA 1
ATOM 1563 C C . ILE A 1 193 ? -6.483 -12.915 -4.989 1.00 98.50 193 ILE A C 1
ATOM 1565 O O . ILE A 1 193 ? -5.816 -13.671 -5.700 1.00 98.50 193 ILE A O 1
ATOM 1569 N N . GLY A 1 194 ? -6.449 -11.590 -5.155 1.00 98.56 194 GLY A N 1
ATOM 1570 C CA . GLY A 1 194 ? -5.649 -10.974 -6.218 1.00 98.56 194 GLY A CA 1
ATOM 1571 C C . GLY A 1 194 ? -4.138 -11.082 -5.986 1.00 98.56 194 GLY A C 1
ATOM 1572 O O . GLY A 1 194 ? -3.402 -11.303 -6.945 1.00 98.56 194 GLY A O 1
ATOM 1573 N N . TYR A 1 195 ? -3.663 -11.046 -4.737 1.00 98.75 195 TYR A N 1
ATOM 1574 C CA . TYR A 1 195 ? -2.266 -11.372 -4.409 1.00 98.75 195 TYR A CA 1
ATOM 1575 C C . TYR A 1 195 ? -1.907 -12.830 -4.740 1.00 98.75 195 TYR A C 1
ATOM 1577 O O . TYR A 1 195 ? -0.792 -13.117 -5.176 1.00 98.75 195 TYR A O 1
ATOM 1585 N N . SER A 1 196 ? -2.855 -13.754 -4.582 1.00 98.00 196 SER A N 1
ATOM 1586 C CA . SER A 1 196 ? -2.663 -15.182 -4.873 1.00 98.00 196 SER A CA 1
ATOM 1587 C C . SER A 1 196 ? -2.797 -15.543 -6.359 1.00 98.00 196 SER A C 1
ATOM 1589 O O . SER A 1 196 ? -2.414 -16.644 -6.762 1.00 98.00 196 SER A O 1
ATOM 1591 N N . LYS A 1 197 ? -3.288 -14.621 -7.199 1.00 98.06 197 LYS A N 1
ATOM 1592 C CA . LYS A 1 197 ? -3.595 -14.828 -8.628 1.00 98.06 197 LYS A CA 1
ATOM 1593 C C . LYS A 1 197 ? -2.456 -15.466 -9.426 1.00 98.06 197 LYS A C 1
ATOM 1595 O O . LYS A 1 197 ? -2.702 -16.368 -10.224 1.00 98.06 197 LYS A O 1
ATOM 1600 N N . TYR A 1 198 ? -1.220 -15.020 -9.200 1.00 97.94 198 TYR A N 1
ATOM 1601 C CA . TYR A 1 198 ? -0.034 -15.485 -9.933 1.00 97.94 198 TYR A CA 1
ATOM 1602 C C . TYR A 1 198 ? 0.843 -16.460 -9.139 1.00 97.94 198 TYR A C 1
ATOM 1604 O O . TYR A 1 198 ? 1.856 -16.921 -9.657 1.00 97.94 198 TYR A O 1
ATOM 1612 N N . LYS A 1 199 ? 0.443 -16.818 -7.908 1.00 97.31 199 LYS A N 1
ATOM 1613 C CA . LYS A 1 199 ? 1.178 -17.747 -7.027 1.00 97.31 199 LYS A CA 1
ATOM 1614 C C . LYS A 1 199 ? 2.650 -17.354 -6.847 1.00 97.31 199 LYS A C 1
ATOM 1616 O O . LYS A 1 199 ? 3.551 -18.188 -6.937 1.00 97.31 199 LYS A O 1
ATOM 1621 N N . ASN A 1 200 ? 2.888 -16.064 -6.618 1.00 97.81 200 ASN A N 1
ATOM 1622 C CA . ASN A 1 200 ? 4.237 -15.537 -6.459 1.00 97.81 200 ASN A CA 1
ATOM 1623 C C . ASN A 1 200 ? 4.885 -16.062 -5.170 1.00 97.81 200 ASN A C 1
ATOM 1625 O O . ASN A 1 200 ? 4.245 -16.044 -4.116 1.00 97.81 200 ASN A O 1
ATOM 1629 N N . PRO A 1 201 ? 6.178 -16.423 -5.203 1.00 97.75 201 PRO A N 1
ATOM 1630 C CA . PRO A 1 201 ? 6.894 -16.822 -3.995 1.00 97.75 201 PRO A CA 1
ATOM 1631 C C . PRO A 1 201 ? 7.131 -15.656 -3.020 1.00 97.75 201 PRO A C 1
ATOM 1633 O O . PRO A 1 201 ? 7.208 -15.895 -1.821 1.00 97.75 201 PRO A O 1
ATOM 1636 N N . TYR A 1 202 ? 7.232 -14.415 -3.516 1.00 98.50 202 TYR A N 1
ATOM 1637 C CA . TYR A 1 202 ? 7.527 -13.226 -2.701 1.00 98.50 202 TYR A CA 1
ATOM 1638 C C . TYR A 1 202 ? 6.394 -12.192 -2.703 1.00 98.50 202 TYR A C 1
ATOM 1640 O O . TYR A 1 202 ? 5.769 -11.997 -1.670 1.00 98.50 202 TYR A O 1
ATOM 1648 N N . HIS A 1 203 ? 6.084 -11.575 -3.854 1.00 98.56 203 HIS A N 1
ATOM 1649 C CA . HIS A 1 203 ? 5.033 -10.549 -3.985 1.00 98.56 203 HIS A CA 1
ATOM 1650 C C . HIS A 1 203 ? 3.619 -11.155 -3.857 1.00 98.56 203 HIS A C 1
ATOM 1652 O O . HIS A 1 203 ? 2.899 -11.323 -4.844 1.00 98.56 203 HIS A O 1
ATOM 1658 N N . ASN A 1 204 ? 3.259 -11.571 -2.646 1.00 98.62 204 ASN A N 1
ATOM 1659 C CA . ASN A 1 204 ? 2.016 -12.237 -2.269 1.00 98.62 204 ASN A CA 1
ATOM 1660 C C . ASN A 1 204 ? 1.418 -11.579 -1.007 1.00 98.62 204 ASN A C 1
ATOM 1662 O O . ASN A 1 204 ? 1.924 -10.568 -0.519 1.00 98.62 204 ASN A O 1
ATOM 1666 N N . LEU A 1 205 ? 0.330 -12.144 -0.472 1.00 98.56 205 LEU A N 1
ATOM 1667 C CA . LEU A 1 205 ? -0.392 -11.549 0.658 1.00 98.56 205 LEU A CA 1
ATOM 1668 C C . LEU A 1 205 ? 0.449 -11.460 1.942 1.00 98.56 205 LEU A C 1
ATOM 1670 O O . LEU A 1 205 ? 0.200 -10.580 2.762 1.00 98.56 205 LEU A O 1
ATOM 1674 N N . ILE A 1 206 ? 1.442 -12.342 2.116 1.00 98.81 206 ILE A N 1
ATOM 1675 C CA . ILE A 1 206 ? 2.320 -12.340 3.294 1.00 98.81 206 ILE A CA 1
ATOM 1676 C C . ILE A 1 206 ? 3.220 -11.107 3.239 1.00 98.81 206 ILE A C 1
ATOM 1678 O O . ILE A 1 206 ? 3.303 -10.377 4.219 1.00 98.81 206 ILE A O 1
ATOM 1682 N N . HIS A 1 207 ? 3.819 -10.831 2.077 1.00 98.88 207 HIS A N 1
ATOM 1683 C CA . HIS A 1 207 ? 4.601 -9.612 1.841 1.00 98.88 207 HIS A CA 1
ATOM 1684 C C . HIS A 1 207 ? 3.762 -8.345 2.043 1.00 98.88 207 HIS A C 1
ATOM 1686 O O . HIS A 1 207 ? 4.182 -7.418 2.730 1.00 98.88 207 HIS A O 1
ATOM 1692 N N . ALA A 1 208 ? 2.528 -8.319 1.537 1.00 98.88 208 ALA A N 1
ATOM 1693 C CA . ALA A 1 208 ? 1.628 -7.191 1.771 1.00 98.88 208 ALA A CA 1
ATOM 1694 C C . ALA A 1 208 ? 1.323 -6.981 3.266 1.00 98.88 208 ALA A C 1
ATOM 1696 O O . ALA A 1 208 ? 1.320 -5.846 3.748 1.00 98.88 208 ALA A O 1
ATOM 1697 N N . ALA A 1 209 ? 1.091 -8.064 4.014 1.00 98.88 209 ALA A N 1
ATOM 1698 C CA . ALA A 1 209 ? 0.865 -8.009 5.456 1.00 98.88 209 ALA A CA 1
ATOM 1699 C C . ALA A 1 209 ? 2.112 -7.515 6.211 1.00 98.88 209 ALA A C 1
ATOM 1701 O O . ALA A 1 209 ? 1.985 -6.694 7.119 1.00 98.88 209 ALA A O 1
ATOM 1702 N N . ASP A 1 210 ? 3.297 -7.966 5.798 1.00 98.88 210 ASP A N 1
ATOM 1703 C CA . ASP A 1 210 ? 4.594 -7.585 6.363 1.00 98.88 210 ASP A CA 1
ATOM 1704 C C . ASP A 1 210 ? 4.868 -6.086 6.202 1.00 98.88 210 ASP A C 1
ATOM 1706 O O . ASP A 1 210 ? 5.099 -5.372 7.178 1.00 98.88 210 ASP A O 1
ATOM 1710 N N . VAL A 1 211 ? 4.733 -5.567 4.977 1.00 98.88 211 VAL A N 1
ATOM 1711 C CA . VAL A 1 211 ? 4.907 -4.134 4.692 1.00 98.88 211 VAL A CA 1
ATOM 1712 C C . VAL A 1 211 ? 3.879 -3.297 5.457 1.00 98.88 211 VAL A C 1
ATOM 1714 O O . VAL A 1 211 ? 4.222 -2.254 6.014 1.00 98.88 211 VAL A O 1
ATOM 1717 N N . THR A 1 212 ? 2.630 -3.763 5.551 1.00 98.88 212 THR A N 1
ATOM 1718 C CA . THR A 1 212 ? 1.575 -3.072 6.311 1.00 98.88 212 THR A CA 1
ATOM 1719 C C . THR A 1 212 ? 1.914 -2.990 7.804 1.00 98.88 212 THR A C 1
ATOM 1721 O O . THR A 1 212 ? 1.793 -1.919 8.407 1.00 98.88 212 THR A O 1
ATOM 1724 N N . GLN A 1 213 ? 2.391 -4.086 8.401 1.00 98.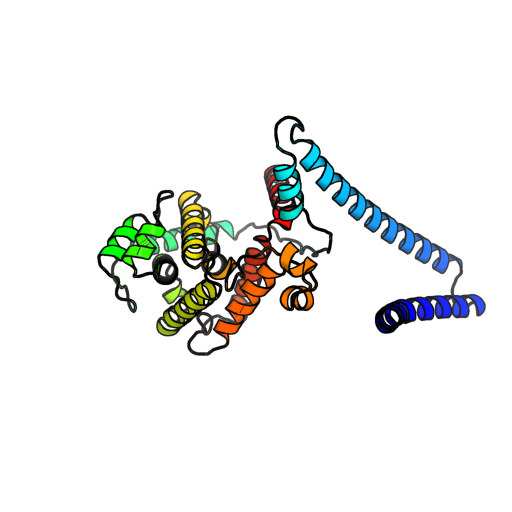75 213 GLN A N 1
ATOM 1725 C CA . GLN A 1 213 ? 2.829 -4.107 9.798 1.00 98.75 213 GLN A CA 1
ATOM 1726 C C . GLN A 1 213 ? 4.090 -3.263 10.017 1.00 98.75 213 GLN A C 1
ATOM 1728 O O . GLN A 1 213 ? 4.164 -2.517 10.991 1.00 98.75 213 GLN A O 1
ATOM 1733 N N . THR A 1 214 ? 5.043 -3.303 9.089 1.00 98.75 214 THR A N 1
ATOM 1734 C CA . THR A 1 214 ? 6.280 -2.517 9.162 1.00 98.75 214 THR A CA 1
ATOM 1735 C C . THR A 1 214 ? 5.988 -1.016 9.109 1.00 98.75 214 THR A C 1
ATOM 1737 O O . THR A 1 214 ? 6.548 -0.242 9.886 1.00 98.75 214 THR A O 1
ATOM 1740 N N . VAL A 1 215 ? 5.060 -0.582 8.248 1.00 98.38 215 VAL A N 1
ATOM 1741 C CA . VAL A 1 215 ? 4.588 0.811 8.208 1.00 98.38 215 VAL A CA 1
ATOM 1742 C C . VAL A 1 215 ? 3.968 1.210 9.549 1.00 98.38 215 VAL A C 1
ATOM 1744 O O . VAL A 1 215 ? 4.286 2.281 10.069 1.00 98.38 215 VAL A O 1
ATOM 1747 N N . HIS A 1 216 ? 3.149 0.343 10.150 1.00 97.81 216 HIS A N 1
ATOM 1748 C CA . HIS A 1 216 ? 2.627 0.546 11.503 1.00 97.81 216 HIS A CA 1
ATOM 1749 C C . HIS A 1 216 ? 3.746 0.681 12.549 1.00 97.81 216 HIS A C 1
ATOM 1751 O O . HIS A 1 216 ? 3.743 1.652 13.311 1.00 97.81 216 HIS A O 1
ATOM 1757 N N . TYR A 1 217 ? 4.727 -0.226 12.549 1.00 97.81 217 TYR A N 1
ATOM 1758 C CA . TYR A 1 217 ? 5.867 -0.173 13.459 1.00 97.81 217 TYR A CA 1
ATOM 1759 C C . TYR A 1 217 ? 6.611 1.160 13.344 1.00 97.81 217 TYR A C 1
ATOM 1761 O O . TYR A 1 217 ? 6.829 1.826 14.355 1.00 97.81 217 TYR A O 1
ATOM 1769 N N . ILE A 1 218 ? 6.967 1.577 12.122 1.00 96.25 218 ILE A N 1
ATOM 1770 C CA . ILE A 1 218 ? 7.696 2.829 11.874 1.00 96.25 218 ILE A CA 1
ATOM 1771 C C . ILE A 1 218 ? 6.872 4.018 12.365 1.00 96.25 218 ILE A C 1
ATOM 1773 O O . ILE A 1 218 ? 7.405 4.887 13.062 1.00 96.25 218 ILE A O 1
ATOM 1777 N N . MET A 1 219 ? 5.576 4.048 12.040 1.00 94.94 219 MET A N 1
ATOM 1778 C CA . MET A 1 219 ? 4.666 5.103 12.482 1.00 94.94 219 MET A CA 1
ATOM 1779 C C . MET A 1 219 ? 4.632 5.230 14.008 1.00 94.94 219 MET A C 1
ATOM 1781 O O . MET A 1 219 ? 4.720 6.343 14.532 1.00 94.94 219 MET A O 1
ATOM 1785 N N . LEU A 1 220 ? 4.541 4.092 14.701 1.00 90.94 220 LEU A N 1
ATOM 1786 C CA . LEU A 1 220 ? 4.467 4.010 16.155 1.00 90.94 220 LEU A CA 1
ATOM 1787 C C . LEU A 1 220 ? 5.796 4.362 16.832 1.00 90.94 220 LEU A C 1
ATOM 1789 O O . LEU A 1 220 ? 5.838 5.242 17.686 1.00 90.94 220 LEU A O 1
ATOM 1793 N N . HIS A 1 221 ? 6.888 3.705 16.441 1.00 92.50 221 HIS A N 1
ATOM 1794 C CA . HIS A 1 221 ? 8.178 3.795 17.132 1.00 92.50 221 HIS A CA 1
ATOM 1795 C C . HIS A 1 221 ? 8.892 5.125 16.915 1.00 92.50 221 HIS A C 1
ATOM 1797 O O . HIS A 1 221 ? 9.599 5.593 17.805 1.00 92.50 221 HIS A O 1
ATOM 1803 N N . THR A 1 222 ? 8.710 5.757 15.755 1.00 90.69 222 THR A N 1
ATOM 1804 C CA . THR A 1 222 ? 9.277 7.090 15.508 1.00 90.69 222 THR A CA 1
ATOM 1805 C C . THR A 1 222 ? 8.406 8.212 16.079 1.00 90.69 222 THR A C 1
ATOM 1807 O O . THR A 1 222 ? 8.847 9.357 16.147 1.00 90.69 222 THR A O 1
ATOM 1810 N N . GLY A 1 223 ? 7.159 7.913 16.462 1.00 84.69 223 GLY A N 1
ATOM 1811 C CA . GLY A 1 223 ? 6.175 8.910 16.882 1.00 84.69 223 GLY A CA 1
ATOM 1812 C C . GLY A 1 223 ? 5.644 9.785 15.741 1.00 84.69 223 GLY A C 1
ATOM 1813 O O . GLY A 1 223 ? 4.863 10.703 16.003 1.00 84.69 223 GLY A O 1
ATOM 1814 N N . ILE A 1 224 ? 6.010 9.524 14.475 1.00 86.31 224 ILE A N 1
ATOM 1815 C CA . ILE A 1 224 ? 5.522 10.309 13.326 1.00 86.31 224 ILE A CA 1
ATOM 1816 C C . ILE A 1 224 ? 3.997 10.245 13.204 1.00 86.31 224 ILE A C 1
ATOM 1818 O O . ILE A 1 224 ? 3.380 11.210 12.765 1.00 86.31 224 ILE A O 1
ATOM 1822 N N . MET A 1 225 ? 3.369 9.167 13.684 1.00 86.50 225 MET A N 1
ATOM 1823 C CA . MET A 1 225 ? 1.910 9.050 13.746 1.00 86.50 225 MET A CA 1
ATOM 1824 C C . MET A 1 225 ? 1.218 10.217 14.466 1.00 86.50 225 MET A C 1
ATOM 1826 O O . MET A 1 225 ? 0.077 10.522 14.150 1.00 86.50 225 MET A O 1
ATOM 1830 N N . HIS A 1 226 ? 1.890 10.895 15.405 1.00 83.56 226 HIS A N 1
ATOM 1831 C CA . HIS A 1 226 ? 1.340 12.060 16.112 1.00 83.56 226 HIS A CA 1
ATOM 1832 C C . HIS A 1 226 ? 1.280 13.324 15.245 1.00 83.56 226 HIS A C 1
ATOM 1834 O O . HIS A 1 226 ? 0.627 14.300 15.606 1.00 83.56 226 HIS A O 1
ATOM 1840 N N . TRP A 1 227 ? 1.972 13.317 14.110 1.00 89.06 227 TRP A N 1
ATOM 1841 C CA . TRP A 1 227 ? 2.007 14.415 13.151 1.00 89.06 227 TRP A CA 1
ATOM 1842 C C . TRP A 1 227 ? 1.047 14.188 11.983 1.00 89.06 227 TRP A C 1
ATOM 1844 O O . TRP A 1 227 ? 0.696 15.146 11.295 1.00 89.06 227 TRP A O 1
ATOM 1854 N N . LEU A 1 228 ? 0.594 12.946 11.806 1.00 89.44 228 LEU A N 1
ATOM 1855 C CA . LEU A 1 228 ? -0.344 12.537 10.773 1.00 89.44 228 LEU A CA 1
ATOM 1856 C C . LEU A 1 228 ? -1.791 12.720 11.239 1.00 89.44 228 LEU A C 1
ATOM 1858 O O . LEU A 1 228 ? -2.151 12.478 12.390 1.00 89.44 228 LEU A O 1
ATOM 1862 N N . THR A 1 229 ? -2.642 13.122 10.309 1.00 94.44 229 THR A N 1
ATOM 1863 C CA . THR A 1 229 ? -4.095 13.076 10.458 1.00 94.44 229 THR A CA 1
ATOM 1864 C C . THR A 1 229 ? -4.605 11.637 10.354 1.00 94.44 229 THR A C 1
ATOM 1866 O O . THR A 1 229 ? -3.973 10.769 9.754 1.00 94.44 229 THR A O 1
ATOM 1869 N N . GLU A 1 230 ? -5.809 11.375 10.867 1.00 94.69 230 GLU A N 1
ATOM 1870 C CA . GLU A 1 230 ? -6.452 10.055 10.747 1.00 94.69 230 GLU A CA 1
ATOM 1871 C C . GLU A 1 230 ? -6.632 9.628 9.274 1.00 94.69 230 GLU A C 1
ATOM 1873 O O . GLU A 1 230 ? -6.587 8.438 8.969 1.00 94.69 230 GLU A O 1
ATOM 1878 N N . LEU A 1 231 ? -6.809 10.589 8.352 1.00 97.88 231 LEU A N 1
ATOM 1879 C CA . LEU A 1 231 ? -6.939 10.322 6.914 1.00 97.88 231 LEU A CA 1
ATOM 1880 C C . LEU A 1 231 ? -5.597 9.901 6.305 1.00 97.88 231 LEU A C 1
ATOM 1882 O O . LEU A 1 231 ? -5.557 8.984 5.490 1.00 97.88 231 LEU A O 1
ATOM 1886 N N . GLU A 1 232 ? -4.500 10.537 6.721 1.00 97.94 232 GLU A N 1
ATOM 1887 C CA . GLU A 1 232 ? -3.146 10.153 6.312 1.00 97.94 232 GLU A CA 1
ATOM 1888 C C . GLU A 1 232 ? -2.769 8.780 6.876 1.00 97.94 232 GLU A C 1
ATOM 1890 O O . GLU A 1 232 ? -2.219 7.968 6.142 1.00 97.94 232 GLU A O 1
ATOM 1895 N N . ILE A 1 233 ? -3.139 8.461 8.122 1.00 97.75 233 ILE A N 1
ATOM 1896 C CA . ILE A 1 233 ? -2.945 7.116 8.695 1.00 97.75 233 ILE A CA 1
ATOM 1897 C C . ILE A 1 233 ? -3.735 6.067 7.897 1.00 97.75 233 ILE A C 1
ATOM 1899 O O . ILE A 1 233 ? -3.179 5.029 7.532 1.00 97.75 233 ILE A O 1
ATOM 1903 N N . LEU A 1 234 ? -5.005 6.342 7.565 1.00 98.62 234 LEU A N 1
ATOM 1904 C CA . LEU A 1 234 ? -5.797 5.469 6.692 1.00 98.62 234 LEU A CA 1
ATOM 1905 C C . LEU A 1 234 ? -5.123 5.289 5.325 1.00 98.62 234 LEU A C 1
ATOM 1907 O O . LEU A 1 234 ? -5.030 4.164 4.837 1.00 98.62 234 LEU A O 1
ATOM 1911 N N . ALA A 1 235 ? -4.628 6.372 4.723 1.00 98.75 235 ALA A N 1
ATOM 1912 C CA . ALA A 1 235 ? -3.936 6.322 3.441 1.00 98.75 235 ALA A CA 1
ATOM 1913 C C . ALA A 1 235 ? -2.643 5.494 3.516 1.00 98.75 235 ALA A C 1
ATOM 1915 O O . ALA A 1 235 ? -2.405 4.695 2.615 1.00 98.75 235 ALA A O 1
ATOM 1916 N N . MET A 1 236 ? -1.833 5.651 4.569 1.00 98.44 236 MET A N 1
ATOM 1917 C CA . MET A 1 236 ? -0.577 4.913 4.772 1.00 98.44 236 MET A CA 1
ATOM 1918 C C . MET A 1 236 ? -0.824 3.404 4.841 1.00 98.44 236 MET A C 1
ATOM 1920 O O . MET A 1 236 ? -0.184 2.633 4.127 1.00 98.44 236 MET A O 1
ATOM 1924 N N . ILE A 1 237 ? -1.786 2.982 5.668 1.00 98.75 237 ILE A N 1
ATOM 1925 C CA . ILE A 1 237 ? -2.107 1.561 5.861 1.00 98.75 237 ILE A CA 1
ATOM 1926 C C . ILE A 1 237 ? -2.743 0.984 4.595 1.00 98.75 237 ILE A C 1
ATOM 1928 O O . ILE A 1 237 ? -2.365 -0.101 4.160 1.00 98.75 237 ILE A O 1
ATOM 1932 N N . LEU A 1 238 ? -3.676 1.713 3.967 1.00 98.88 238 LEU A N 1
ATOM 1933 C CA . LEU A 1 238 ? -4.306 1.269 2.725 1.00 98.88 238 LEU A CA 1
ATOM 1934 C C . LEU A 1 238 ? -3.283 1.146 1.590 1.00 98.88 238 LEU A C 1
ATOM 1936 O O . LEU A 1 238 ? -3.302 0.147 0.880 1.00 98.88 238 LEU A O 1
ATOM 1940 N N . ALA A 1 239 ? -2.388 2.125 1.428 1.00 98.88 239 ALA A N 1
ATOM 1941 C CA . ALA A 1 239 ? -1.340 2.082 0.413 1.00 98.88 239 ALA A CA 1
ATOM 1942 C C . ALA A 1 239 ? -0.417 0.879 0.616 1.00 98.88 239 ALA A C 1
ATOM 1944 O O . ALA A 1 239 ? -0.202 0.137 -0.336 1.00 98.88 239 ALA A O 1
ATOM 1945 N N . ALA A 1 240 ? 0.052 0.639 1.845 1.00 98.88 240 ALA A N 1
ATOM 1946 C CA . ALA A 1 240 ? 0.877 -0.523 2.169 1.00 98.88 240 ALA A CA 1
ATOM 1947 C C . ALA A 1 240 ? 0.166 -1.850 1.846 1.00 98.88 240 ALA A C 1
ATOM 1949 O O . ALA A 1 240 ? 0.753 -2.728 1.214 1.00 98.88 240 ALA A O 1
ATOM 1950 N N . ALA A 1 241 ? -1.119 -1.969 2.188 1.00 98.88 241 ALA A N 1
ATOM 1951 C CA . ALA A 1 241 ? -1.896 -3.182 1.943 1.00 98.88 241 ALA A CA 1
ATOM 1952 C C . ALA A 1 241 ? -2.101 -3.483 0.447 1.00 98.88 241 ALA A C 1
ATOM 1954 O O . ALA A 1 241 ? -2.170 -4.651 0.061 1.00 98.88 241 ALA A O 1
ATOM 1955 N N . ILE A 1 242 ? -2.190 -2.461 -0.414 1.00 98.88 242 ILE A N 1
ATOM 1956 C CA . ILE A 1 242 ? -2.472 -2.635 -1.852 1.00 98.88 242 ILE A CA 1
ATOM 1957 C C . ILE A 1 242 ? -1.241 -2.517 -2.757 1.00 98.88 242 ILE A C 1
ATOM 1959 O O . ILE A 1 242 ? -1.395 -2.678 -3.967 1.00 98.88 242 ILE A O 1
ATOM 1963 N N . HIS A 1 243 ? -0.064 -2.181 -2.215 1.00 98.88 243 HIS A N 1
ATOM 1964 C CA . HIS A 1 243 ? 1.049 -1.673 -3.025 1.00 98.88 243 HIS A CA 1
ATOM 1965 C C . HIS A 1 243 ? 1.534 -2.631 -4.115 1.00 98.88 243 HIS A C 1
ATOM 1967 O O . HIS A 1 243 ? 1.989 -2.133 -5.132 1.00 98.88 243 HIS A O 1
ATOM 1973 N N . ASP A 1 244 ? 1.363 -3.945 -3.933 1.00 98.88 244 ASP A N 1
ATOM 1974 C CA . ASP A 1 244 ? 1.752 -5.001 -4.880 1.00 98.88 244 ASP A CA 1
ATOM 1975 C C . ASP A 1 244 ? 0.547 -5.839 -5.366 1.00 98.88 244 ASP A C 1
ATOM 1977 O O . ASP A 1 244 ? 0.676 -6.992 -5.793 1.00 98.88 244 ASP A O 1
ATOM 1981 N N . TYR A 1 245 ? -0.672 -5.298 -5.284 1.00 98.88 245 TYR A N 1
ATOM 1982 C CA . TYR A 1 245 ? -1.891 -6.041 -5.610 1.00 98.88 245 TYR A CA 1
ATOM 1983 C C . TYR A 1 245 ? -1.902 -6.563 -7.062 1.00 98.88 245 TYR A C 1
ATOM 1985 O O . TYR A 1 245 ? -1.744 -5.800 -8.015 1.00 98.88 245 TYR A O 1
ATOM 1993 N N . GLU A 1 246 ? -2.124 -7.869 -7.247 1.00 98.69 246 GLU A N 1
ATOM 1994 C CA . GLU A 1 246 ? -2.012 -8.580 -8.535 1.00 98.69 246 GLU A CA 1
ATOM 1995 C C . GLU A 1 246 ? -0.625 -8.512 -9.214 1.00 98.69 246 GLU A C 1
ATOM 1997 O O . GLU A 1 246 ? -0.527 -8.570 -10.444 1.00 98.69 246 GLU A O 1
ATOM 2002 N N . HIS A 1 247 ? 0.463 -8.416 -8.448 1.00 98.75 247 HIS A N 1
ATOM 2003 C CA . HIS A 1 247 ? 1.819 -8.510 -8.995 1.00 98.75 247 HIS A CA 1
ATOM 2004 C C . HIS A 1 247 ? 2.027 -9.807 -9.800 1.00 98.75 247 HIS A C 1
ATOM 2006 O O . HIS A 1 247 ? 1.597 -10.881 -9.390 1.00 98.75 247 HIS A O 1
ATOM 2012 N N . THR A 1 248 ? 2.701 -9.742 -10.952 1.00 98.38 248 THR A N 1
ATOM 2013 C CA . THR A 1 248 ? 2.838 -10.882 -11.892 1.00 98.38 248 THR A CA 1
ATOM 2014 C C . THR A 1 248 ? 4.012 -11.814 -11.588 1.00 98.38 248 THR A C 1
ATOM 2016 O O . THR A 1 248 ? 4.230 -12.800 -12.288 1.00 98.38 248 THR A O 1
ATOM 2019 N N . GLY A 1 249 ? 4.818 -11.456 -10.591 1.00 97.31 249 GLY A N 1
ATOM 2020 C CA . GLY A 1 249 ? 6.068 -12.143 -10.248 1.00 97.31 249 GLY A CA 1
ATOM 2021 C C . GLY A 1 249 ? 7.229 -11.794 -11.183 1.00 97.31 249 GLY A C 1
ATOM 2022 O O . GLY A 1 249 ? 8.296 -12.393 -11.089 1.00 97.31 249 GLY A O 1
ATOM 2023 N N . THR A 1 250 ? 7.037 -10.814 -12.069 1.00 96.12 250 THR A N 1
ATOM 2024 C CA . THR A 1 250 ? 8.051 -10.318 -13.007 1.00 96.12 250 THR A CA 1
ATOM 2025 C C . THR A 1 250 ? 8.251 -8.814 -12.834 1.00 96.12 250 THR A C 1
ATOM 2027 O O . THR A 1 250 ? 7.455 -8.162 -12.172 1.00 96.12 250 THR A O 1
ATOM 2030 N N . THR A 1 251 ? 9.331 -8.259 -13.385 1.00 93.94 251 THR A N 1
ATOM 2031 C CA . THR A 1 251 ? 9.685 -6.841 -13.202 1.00 93.94 251 THR A CA 1
ATOM 2032 C C . THR A 1 251 ? 9.030 -5.930 -14.243 1.00 93.94 251 THR A C 1
ATOM 2034 O O . THR A 1 251 ? 8.668 -6.368 -15.338 1.00 93.94 251 THR A O 1
ATOM 2037 N N . ASN A 1 252 ? 8.983 -4.621 -13.965 1.00 92.44 252 ASN A N 1
ATOM 2038 C CA . ASN A 1 252 ? 8.588 -3.603 -14.948 1.00 92.44 252 ASN A CA 1
ATOM 2039 C C . ASN A 1 252 ? 9.377 -3.733 -16.269 1.00 92.44 252 ASN A C 1
ATOM 2041 O O . ASN A 1 252 ? 8.794 -3.676 -17.352 1.00 92.44 252 ASN A O 1
ATOM 2045 N N . ASN A 1 253 ? 10.691 -3.989 -16.207 1.00 91.56 253 ASN A N 1
ATOM 2046 C CA . ASN A 1 253 ? 11.506 -4.184 -17.410 1.00 91.56 253 ASN A CA 1
ATOM 2047 C C . ASN A 1 253 ? 11.070 -5.424 -18.208 1.00 91.56 253 ASN A C 1
ATOM 2049 O O . ASN A 1 253 ? 10.988 -5.352 -19.430 1.00 91.56 253 ASN A O 1
ATOM 2053 N N . PHE A 1 254 ? 10.725 -6.537 -17.551 1.00 93.12 254 PHE A N 1
ATOM 2054 C CA . PHE A 1 254 ? 10.180 -7.707 -18.247 1.00 93.12 254 PHE A CA 1
ATOM 2055 C C . PHE A 1 254 ? 8.903 -7.352 -19.020 1.00 93.12 254 PHE A C 1
ATOM 2057 O O . PHE A 1 254 ? 8.794 -7.655 -20.211 1.00 93.12 254 PHE A O 1
ATOM 2064 N N . HIS A 1 255 ? 7.971 -6.644 -18.379 1.00 95.75 255 HIS A N 1
ATOM 2065 C CA . HIS A 1 255 ? 6.728 -6.183 -19.001 1.00 95.75 255 HIS A CA 1
ATOM 2066 C C . HIS A 1 255 ? 6.966 -5.292 -20.231 1.00 95.75 255 HIS A C 1
ATOM 2068 O O . HIS A 1 255 ? 6.269 -5.449 -21.239 1.00 95.75 255 HIS A O 1
ATOM 2074 N N . ILE A 1 256 ? 7.959 -4.399 -20.170 1.00 91.94 256 ILE A N 1
ATOM 2075 C CA . ILE A 1 256 ? 8.342 -3.494 -21.266 1.00 91.94 256 ILE A CA 1
ATOM 2076 C C . ILE A 1 256 ? 8.999 -4.271 -22.415 1.00 91.94 256 ILE A C 1
ATOM 2078 O O . ILE A 1 256 ? 8.591 -4.143 -23.570 1.00 91.94 256 ILE A O 1
ATOM 2082 N N . GLN A 1 257 ? 9.987 -5.123 -22.119 1.00 89.00 257 GLN A N 1
ATOM 2083 C CA . GLN A 1 257 ? 10.713 -5.890 -23.142 1.00 89.00 257 GLN A CA 1
ATOM 2084 C C . GLN A 1 257 ? 9.800 -6.866 -23.889 1.00 89.00 257 GLN A C 1
ATOM 2086 O O . GLN A 1 257 ? 9.940 -7.059 -25.097 1.00 89.00 257 GLN A O 1
ATOM 2091 N N . THR A 1 258 ? 8.832 -7.451 -23.183 1.00 90.81 258 THR A N 1
ATOM 2092 C CA . THR A 1 258 ? 7.848 -8.374 -23.764 1.00 90.81 258 THR A CA 1
ATOM 2093 C C . THR A 1 258 ? 6.647 -7.671 -24.391 1.00 90.81 258 THR A C 1
ATOM 2095 O O . THR A 1 258 ? 5.835 -8.336 -25.030 1.00 90.81 258 THR A O 1
ATOM 2098 N N . ARG A 1 259 ? 6.536 -6.338 -24.260 1.00 96.19 259 ARG A N 1
ATOM 2099 C CA . ARG A 1 259 ? 5.392 -5.536 -24.734 1.00 96.19 259 ARG A CA 1
ATOM 2100 C C . ARG A 1 259 ? 4.053 -6.072 -24.228 1.00 96.19 259 ARG A C 1
ATOM 2102 O O . ARG A 1 259 ? 3.085 -6.154 -24.979 1.00 96.19 259 ARG A O 1
ATOM 2109 N N . SER A 1 260 ? 4.029 -6.462 -22.959 1.00 97.25 260 SER A N 1
ATOM 2110 C CA . SER A 1 260 ? 2.813 -6.921 -22.288 1.00 97.25 260 SER A CA 1
ATOM 2111 C C . SER A 1 260 ? 1.689 -5.877 -22.355 1.00 97.25 260 SER A C 1
ATOM 2113 O O . SER A 1 260 ? 1.955 -4.677 -22.453 1.00 97.25 260 SER A O 1
ATOM 2115 N N . ASP A 1 261 ? 0.437 -6.314 -22.211 1.00 98.12 261 ASP A N 1
ATOM 2116 C CA . ASP A 1 261 ? -0.725 -5.414 -22.227 1.00 98.12 261 ASP A CA 1
ATOM 2117 C C . ASP A 1 261 ? -0.622 -4.302 -21.174 1.00 98.12 261 ASP A C 1
ATOM 2119 O O . ASP A 1 261 ? -0.939 -3.149 -21.460 1.00 98.12 261 ASP A O 1
ATOM 2123 N N . ALA A 1 262 ? -0.116 -4.622 -19.978 1.00 96.00 262 ALA A N 1
ATOM 2124 C CA . ALA A 1 262 ? 0.105 -3.643 -18.916 1.00 96.00 262 ALA A CA 1
ATOM 2125 C C . ALA A 1 262 ? 1.134 -2.576 -19.325 1.00 96.00 262 ALA A C 1
ATOM 2127 O O . ALA A 1 262 ? 0.907 -1.387 -19.100 1.00 96.00 262 ALA A O 1
ATOM 2128 N N . ALA A 1 263 ? 2.235 -2.970 -19.974 1.00 96.50 263 ALA A N 1
ATOM 2129 C CA . ALA A 1 263 ? 3.244 -2.022 -20.447 1.00 96.50 263 ALA A CA 1
ATOM 2130 C C . ALA A 1 263 ? 2.676 -1.072 -21.510 1.00 96.50 263 ALA A C 1
ATOM 2132 O O . ALA A 1 263 ? 2.886 0.139 -21.431 1.00 96.50 263 ALA A O 1
ATOM 2133 N N . ILE A 1 264 ? 1.873 -1.598 -22.441 1.00 96.56 264 ILE A N 1
ATOM 2134 C CA . ILE A 1 264 ? 1.180 -0.785 -23.449 1.00 96.56 264 ILE A CA 1
ATOM 2135 C C . ILE A 1 264 ? 0.154 0.152 -22.797 1.00 96.56 264 ILE A C 1
ATOM 2137 O O . ILE A 1 264 ? 0.102 1.334 -23.138 1.00 96.56 264 ILE A O 1
ATOM 2141 N N . LEU A 1 265 ? -0.634 -0.342 -21.839 1.00 97.25 265 LEU A N 1
ATOM 2142 C CA . LEU A 1 265 ? -1.654 0.436 -21.133 1.00 97.25 265 LEU A CA 1
ATOM 2143 C C . LEU A 1 265 ? -1.046 1.602 -20.341 1.00 97.25 265 LEU A C 1
ATOM 2145 O O . LEU A 1 265 ? -1.542 2.730 -20.410 1.00 97.25 265 LEU A O 1
ATOM 2149 N N . TYR A 1 266 ? 0.043 1.342 -19.615 1.00 97.06 266 TYR A N 1
ATOM 2150 C CA . TYR A 1 266 ? 0.716 2.321 -18.756 1.00 97.06 266 TYR A CA 1
ATOM 2151 C C . TYR A 1 266 ? 1.887 3.039 -19.435 1.00 97.06 266 TYR A C 1
ATOM 2153 O O . TYR A 1 266 ? 2.577 3.842 -18.806 1.00 97.06 266 TYR A O 1
ATOM 2161 N N . ASN A 1 267 ? 2.053 2.845 -20.746 1.00 96.50 267 ASN A N 1
ATOM 2162 C CA . ASN A 1 267 ? 3.046 3.520 -21.580 1.00 96.50 267 ASN A CA 1
ATOM 2163 C C . ASN A 1 267 ? 4.469 3.414 -21.003 1.00 96.50 267 ASN A C 1
ATOM 2165 O O . ASN A 1 267 ? 5.173 4.422 -20.899 1.00 96.50 267 ASN A O 1
ATOM 2169 N N . ASP A 1 268 ? 4.855 2.202 -20.599 1.00 94.94 268 ASP A N 1
ATOM 2170 C CA . ASP A 1 268 ? 6.173 1.845 -20.052 1.00 94.94 268 ASP A CA 1
ATOM 2171 C C . ASP A 1 268 ? 6.587 2.606 -18.772 1.00 94.94 268 ASP A C 1
ATOM 2173 O O . ASP A 1 268 ? 7.767 2.638 -18.418 1.00 94.94 268 ASP A O 1
ATOM 2177 N N . ARG A 1 269 ? 5.646 3.241 -18.059 1.00 93.12 269 ARG A N 1
ATOM 2178 C CA . ARG A 1 269 ? 5.930 4.028 -16.845 1.00 93.12 269 ARG A CA 1
ATOM 2179 C C . ARG A 1 269 ? 5.301 3.391 -15.617 1.00 93.12 269 ARG A C 1
ATOM 2181 O O . ARG A 1 269 ? 4.077 3.330 -15.558 1.00 93.12 269 ARG A O 1
ATOM 2188 N N . SER A 1 270 ? 6.132 3.001 -14.645 1.00 96.00 270 SER A N 1
ATOM 2189 C CA . SER A 1 270 ? 5.711 2.417 -13.357 1.00 96.00 270 SER A CA 1
ATOM 2190 C C . SER A 1 270 ? 4.567 1.418 -13.567 1.00 96.00 270 SER A C 1
ATOM 2192 O O . SER A 1 270 ? 3.430 1.646 -13.148 1.00 96.00 270 SER A O 1
ATOM 2194 N N . VAL A 1 271 ? 4.825 0.430 -14.432 1.00 97.94 271 VAL A N 1
ATOM 2195 C CA . VAL A 1 271 ? 3.784 -0.382 -15.082 1.00 97.94 271 VAL A CA 1
ATOM 2196 C C . VAL A 1 271 ? 2.991 -1.157 -14.035 1.00 97.94 271 VAL A C 1
ATOM 2198 O O . VAL A 1 271 ? 1.762 -1.117 -14.035 1.00 97.94 271 VAL A O 1
ATOM 2201 N N . LEU A 1 272 ? 3.703 -1.822 -13.132 1.00 98.69 272 LEU A N 1
ATOM 2202 C CA . LEU A 1 272 ? 3.140 -2.601 -12.042 1.00 98.69 272 LEU A CA 1
ATOM 2203 C C . LEU A 1 272 ? 2.493 -1.694 -10.995 1.00 98.69 272 LEU A C 1
ATOM 2205 O O . LEU A 1 272 ? 1.332 -1.891 -10.662 1.00 98.69 272 LEU A O 1
ATOM 2209 N N . GLU A 1 273 ? 3.152 -0.613 -10.584 1.00 98.75 273 GLU A N 1
ATOM 2210 C CA . GLU A 1 273 ? 2.643 0.276 -9.535 1.00 98.75 273 GLU A CA 1
ATOM 2211 C C . GLU A 1 273 ? 1.350 0.993 -9.962 1.00 98.75 273 GLU A C 1
ATOM 2213 O O . GLU A 1 273 ? 0.420 1.152 -9.167 1.00 98.75 273 GLU A O 1
ATOM 2218 N N . ASN A 1 274 ? 1.233 1.372 -11.243 1.00 98.69 274 ASN A N 1
ATOM 2219 C CA . ASN A 1 274 ? -0.031 1.864 -11.793 1.00 98.69 274 ASN A CA 1
ATOM 2220 C C . ASN A 1 274 ? -1.111 0.771 -11.826 1.00 98.69 274 ASN A C 1
ATOM 2222 O O . ASN A 1 274 ? -2.282 1.078 -11.572 1.00 98.69 274 ASN A O 1
ATOM 2226 N N . HIS A 1 275 ? -0.744 -0.479 -12.136 1.00 98.81 275 HIS A N 1
ATOM 2227 C CA . HIS A 1 275 ? -1.670 -1.615 -12.104 1.00 98.81 275 HIS A CA 1
ATOM 2228 C C . HIS A 1 275 ? -2.205 -1.852 -10.693 1.00 98.81 275 HIS A C 1
ATOM 2230 O O . HIS A 1 275 ? -3.421 -1.860 -10.518 1.00 98.81 275 HIS A O 1
ATOM 2236 N N . HIS A 1 276 ? -1.328 -1.950 -9.691 1.00 98.81 276 HIS A N 1
ATOM 2237 C CA . HIS A 1 276 ? -1.670 -2.229 -8.293 1.00 98.81 276 HIS A CA 1
ATOM 2238 C C . HIS A 1 276 ? -2.738 -1.267 -7.775 1.00 98.81 276 HIS A C 1
ATOM 2240 O O . HIS A 1 276 ? -3.838 -1.676 -7.384 1.00 98.81 276 HIS A O 1
ATOM 2246 N N . VAL A 1 277 ? -2.469 0.039 -7.878 1.00 98.69 277 VAL A N 1
ATOM 2247 C CA . VAL A 1 277 ? -3.416 1.056 -7.419 1.00 98.69 277 VAL A CA 1
ATOM 2248 C C . VAL A 1 277 ? -4.680 1.084 -8.284 1.00 98.69 277 VAL A C 1
ATOM 2250 O O . VAL A 1 277 ? -5.788 1.188 -7.759 1.00 98.69 277 VAL A O 1
ATOM 2253 N N . SER A 1 278 ? -4.571 0.957 -9.610 1.00 98.69 278 SER A N 1
ATOM 2254 C CA . SER A 1 278 ? -5.750 0.988 -10.480 1.00 98.69 278 SER A CA 1
ATOM 2255 C C . SER A 1 278 ? -6.680 -0.202 -10.245 1.00 98.69 278 SER A C 1
ATOM 2257 O O . SER A 1 278 ? -7.898 -0.028 -10.312 1.00 98.69 278 SER A O 1
ATOM 2259 N N . ALA A 1 279 ? -6.130 -1.395 -10.029 1.00 98.69 279 ALA A N 1
ATOM 2260 C CA . ALA A 1 279 ? -6.883 -2.620 -9.810 1.00 98.69 279 ALA A CA 1
ATOM 2261 C C . ALA A 1 279 ? -7.552 -2.609 -8.431 1.00 98.69 279 ALA A C 1
ATOM 2263 O O . ALA A 1 279 ? -8.753 -2.851 -8.348 1.00 98.69 279 ALA A O 1
ATOM 2264 N N . ALA A 1 280 ? -6.843 -2.208 -7.372 1.00 98.56 280 ALA A N 1
ATOM 2265 C CA . ALA A 1 280 ? -7.417 -2.124 -6.028 1.00 98.56 280 ALA A CA 1
ATOM 2266 C C . ALA A 1 280 ? -8.588 -1.126 -5.943 1.00 98.56 280 ALA A C 1
ATOM 2268 O O . ALA A 1 280 ? -9.624 -1.413 -5.347 1.00 98.56 280 ALA A O 1
ATOM 2269 N N . TYR A 1 281 ? -8.485 0.034 -6.604 1.00 98.62 281 TYR A N 1
ATOM 2270 C CA . TYR A 1 281 ? -9.613 0.972 -6.680 1.00 98.62 281 TYR A CA 1
ATOM 2271 C C . TYR A 1 281 ? -10.766 0.481 -7.553 1.00 98.62 281 TYR A C 1
ATOM 2273 O O . TYR A 1 281 ? -11.889 0.942 -7.362 1.00 98.62 281 TYR A O 1
ATOM 2281 N N . ARG A 1 282 ? -10.510 -0.428 -8.499 1.00 98.50 282 ARG A N 1
ATOM 2282 C CA . ARG A 1 282 ? -11.569 -1.079 -9.274 1.00 98.50 282 ARG A CA 1
ATOM 2283 C C . ARG A 1 282 ? -12.368 -2.045 -8.406 1.00 98.50 282 ARG A C 1
ATOM 2285 O O . ARG A 1 282 ? -13.582 -2.049 -8.521 1.00 98.50 282 ARG A O 1
ATOM 2292 N N . VAL A 1 283 ? -11.711 -2.783 -7.508 1.00 98.25 283 VAL A N 1
ATOM 2293 C CA . VAL A 1 283 ? -12.396 -3.629 -6.511 1.00 98.25 283 VAL A CA 1
ATOM 2294 C C . VAL A 1 283 ? -13.363 -2.789 -5.674 1.00 98.25 283 VAL A C 1
ATOM 2296 O O . VAL A 1 283 ? -14.522 -3.146 -5.526 1.00 98.25 283 VAL A O 1
ATOM 2299 N N . MET A 1 284 ? -12.936 -1.606 -5.220 1.00 97.75 284 MET A N 1
ATOM 2300 C CA . MET A 1 284 ? -13.792 -0.683 -4.457 1.00 97.75 284 MET A CA 1
ATOM 2301 C C . MET A 1 284 ? -14.923 -0.023 -5.274 1.00 97.75 284 MET A C 1
ATOM 2303 O O . MET A 1 284 ? -15.652 0.801 -4.722 1.00 97.75 284 MET A O 1
ATOM 2307 N N . GLN A 1 285 ? -15.070 -0.322 -6.573 1.00 96.94 285 GLN A N 1
ATOM 2308 C CA . GLN A 1 285 ? -16.259 0.081 -7.335 1.00 96.94 285 GLN A CA 1
ATOM 2309 C C . GLN A 1 285 ? -17.449 -0.849 -7.102 1.00 96.94 285 GLN A C 1
ATOM 2311 O O . GLN A 1 285 ? -18.574 -0.431 -7.364 1.00 96.94 285 GLN A O 1
ATOM 2316 N N . GLU A 1 286 ? -17.214 -2.065 -6.607 1.00 97.12 286 GLU A N 1
ATOM 2317 C CA . GLU A 1 286 ? -18.282 -2.959 -6.173 1.00 97.12 286 GLU A CA 1
ATOM 2318 C C . GLU A 1 286 ? -18.826 -2.474 -4.820 1.00 97.12 286 GLU A C 1
ATOM 2320 O O . GLU A 1 286 ? -18.065 -2.219 -3.879 1.00 97.12 286 GLU A O 1
ATOM 2325 N N . ASP A 1 287 ? -20.148 -2.303 -4.724 1.00 95.38 287 ASP A N 1
ATOM 2326 C CA . ASP A 1 287 ? -20.802 -1.686 -3.559 1.00 95.38 287 ASP A CA 1
ATOM 2327 C C . ASP A 1 287 ? -20.525 -2.453 -2.254 1.00 95.38 287 ASP A C 1
ATOM 2329 O O . ASP A 1 287 ? -20.390 -1.852 -1.185 1.00 95.38 287 ASP A O 1
ATOM 2333 N N . ASP A 1 288 ? -20.392 -3.777 -2.333 1.00 96.31 288 ASP A N 1
ATOM 2334 C CA . ASP A 1 288 ? -20.097 -4.663 -1.208 1.00 96.31 288 ASP A CA 1
ATOM 2335 C C . ASP A 1 288 ? -18.613 -4.685 -0.811 1.00 96.31 288 ASP A C 1
ATOM 2337 O O . ASP A 1 288 ? -18.288 -5.237 0.235 1.00 96.31 288 ASP A O 1
ATOM 2341 N N . MET A 1 289 ? -17.723 -4.034 -1.565 1.00 98.06 289 MET A N 1
ATOM 2342 C CA . MET A 1 289 ? -16.282 -3.924 -1.274 1.00 98.06 289 MET A CA 1
ATOM 2343 C C . MET A 1 289 ? -15.820 -2.469 -1.110 1.00 98.06 289 MET A C 1
ATOM 2345 O O . MET A 1 289 ? -14.639 -2.194 -0.883 1.00 98.06 289 MET A O 1
ATOM 2349 N N . ASN A 1 290 ? -16.736 -1.504 -1.199 1.00 98.19 290 ASN A N 1
ATOM 2350 C CA . ASN A 1 290 ? -16.400 -0.091 -1.112 1.00 98.19 290 ASN A CA 1
ATOM 2351 C C . ASN A 1 290 ? -16.203 0.370 0.343 1.00 98.19 290 ASN A C 1
ATOM 2353 O O . ASN A 1 290 ? -17.090 0.945 0.979 1.00 98.19 290 ASN A O 1
ATOM 2357 N N . ILE A 1 291 ? -14.989 0.187 0.865 1.00 98.31 291 ILE A N 1
ATOM 2358 C CA . ILE A 1 291 ? -14.610 0.637 2.216 1.00 98.31 291 ILE A CA 1
ATOM 2359 C C . ILE A 1 291 ? -14.592 2.167 2.377 1.00 98.31 291 ILE A C 1
ATOM 2361 O O . ILE A 1 291 ? -14.522 2.668 3.497 1.00 98.31 291 ILE A O 1
ATOM 2365 N N . LEU A 1 292 ? -14.663 2.919 1.273 1.00 98.00 292 LEU A N 1
ATOM 2366 C CA . LEU A 1 292 ? -14.576 4.383 1.240 1.00 98.00 292 LEU A CA 1
ATOM 2367 C C . LEU A 1 292 ? -15.941 5.057 1.035 1.00 98.00 292 LEU A C 1
ATOM 2369 O O . LEU A 1 292 ? -16.003 6.279 0.901 1.00 98.00 292 LEU A O 1
ATOM 2373 N N . VAL A 1 293 ? -17.032 4.282 1.020 1.00 97.94 293 VAL A N 1
ATOM 2374 C CA . VAL A 1 293 ? -18.388 4.737 0.663 1.00 97.94 293 VAL A CA 1
ATOM 2375 C C . VAL A 1 293 ? -18.887 5.924 1.494 1.00 97.94 293 VAL A C 1
ATOM 2377 O O . VAL A 1 293 ? -19.621 6.771 0.991 1.00 97.94 293 VAL A O 1
ATOM 2380 N N . ASN A 1 294 ? -18.461 6.016 2.756 1.00 98.00 294 ASN A N 1
ATOM 2381 C CA . ASN A 1 294 ? -18.904 7.045 3.697 1.00 98.00 294 ASN A CA 1
ATOM 2382 C C . ASN A 1 294 ? -17.939 8.237 3.827 1.00 98.00 294 ASN A C 1
ATOM 2384 O O . ASN A 1 294 ? -18.181 9.125 4.650 1.00 98.00 294 ASN A O 1
ATOM 2388 N N . LEU A 1 295 ? -16.861 8.281 3.035 1.00 97.94 295 LEU A N 1
ATOM 2389 C CA . LEU A 1 295 ? -15.983 9.448 2.993 1.00 97.94 295 LEU A CA 1
ATOM 2390 C C . LEU A 1 295 ? -16.686 10.649 2.354 1.00 97.94 295 LEU A C 1
ATOM 2392 O O . LEU A 1 295 ? -17.495 10.520 1.433 1.00 97.94 295 LEU A O 1
ATOM 2396 N N . SER A 1 296 ? -16.333 11.850 2.818 1.00 98.00 296 SER A N 1
ATOM 2397 C CA . SER A 1 296 ? -16.703 13.067 2.101 1.00 98.00 296 SER A CA 1
ATOM 2398 C C . SER A 1 296 ? -15.991 13.117 0.743 1.00 98.00 296 SER A C 1
ATOM 2400 O O . SER A 1 296 ? -14.976 12.455 0.523 1.00 98.00 296 SER A O 1
ATOM 2402 N N . LYS A 1 297 ? -16.503 13.924 -0.193 1.00 97.75 297 LYS A N 1
ATOM 2403 C CA . LYS A 1 297 ? -15.884 14.057 -1.523 1.00 97.75 297 LYS A CA 1
ATOM 2404 C C . LYS A 1 297 ? -14.451 14.592 -1.455 1.00 97.75 297 LYS A C 1
ATOM 2406 O O . LYS A 1 297 ? -13.619 14.178 -2.261 1.00 97.75 297 LYS A O 1
ATOM 2411 N N . ASP A 1 298 ? -14.184 15.506 -0.524 1.00 98.00 298 ASP A N 1
ATOM 2412 C CA . ASP A 1 298 ? -12.847 16.062 -0.322 1.00 98.00 298 ASP A CA 1
ATOM 2413 C C . ASP A 1 298 ? -11.920 15.023 0.319 1.00 98.00 298 ASP A C 1
ATOM 2415 O O . ASP A 1 298 ? -10.869 14.748 -0.254 1.00 98.00 298 ASP A O 1
ATOM 2419 N N . ASP A 1 299 ? -12.354 14.343 1.390 1.00 98.00 299 ASP A N 1
ATOM 2420 C CA . ASP A 1 299 ? -11.561 13.274 2.022 1.00 98.00 299 ASP A CA 1
ATOM 2421 C C . ASP A 1 299 ? -11.234 12.152 1.031 1.00 98.00 299 ASP A C 1
ATOM 2423 O O . ASP A 1 299 ? -10.107 11.667 0.988 1.00 98.00 299 ASP A O 1
ATOM 2427 N N . TRP A 1 300 ? -12.195 11.752 0.192 1.00 98.50 300 TRP A N 1
ATOM 2428 C CA . TRP A 1 300 ? -11.973 10.730 -0.831 1.00 98.50 300 TRP A CA 1
ATOM 2429 C C . TRP A 1 300 ? -10.917 11.164 -1.853 1.00 98.50 300 TRP A C 1
ATOM 2431 O O . TRP A 1 300 ? -10.049 10.373 -2.228 1.00 98.50 300 TRP A O 1
ATOM 2441 N N . ARG A 1 301 ? -10.964 12.423 -2.313 1.00 98.31 301 ARG A N 1
ATOM 2442 C CA . ARG A 1 301 ? -9.984 12.964 -3.268 1.00 98.31 301 ARG A CA 1
ATOM 2443 C C . ARG A 1 301 ? -8.593 13.032 -2.646 1.00 98.31 301 ARG A C 1
ATOM 2445 O O . ARG A 1 301 ? -7.613 12.693 -3.316 1.00 98.31 301 ARG A O 1
ATOM 2452 N N . ASP A 1 302 ? -8.514 13.478 -1.402 1.00 98.31 302 ASP A N 1
ATOM 2453 C CA . ASP A 1 302 ? -7.253 13.682 -0.704 1.00 98.31 302 ASP A CA 1
ATOM 2454 C C . ASP A 1 302 ? -6.618 12.325 -0.362 1.00 98.31 302 ASP A C 1
ATOM 2456 O O . ASP A 1 302 ? -5.472 12.081 -0.745 1.00 98.31 302 ASP A O 1
ATOM 2460 N N . LEU A 1 303 ? -7.397 11.378 0.179 1.00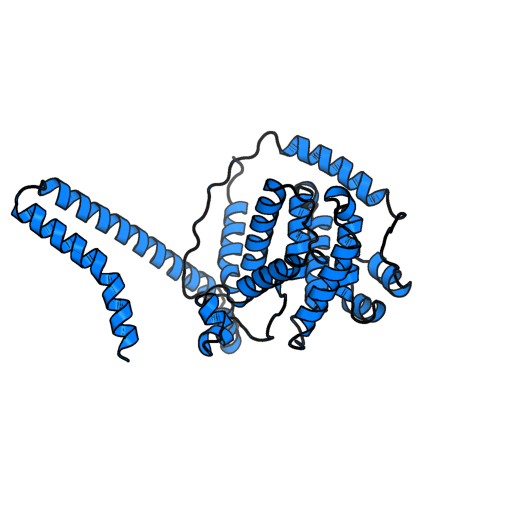 98.69 303 LEU A N 1
ATOM 2461 C CA . LEU A 1 303 ? -6.981 9.985 0.374 1.00 98.69 303 LEU A CA 1
ATOM 2462 C C . LEU A 1 303 ? -6.478 9.363 -0.932 1.00 98.69 303 LEU A C 1
ATOM 2464 O O . LEU A 1 303 ? -5.391 8.788 -0.976 1.00 98.69 303 LEU A O 1
ATOM 2468 N N . ARG A 1 304 ? -7.245 9.496 -2.022 1.00 98.50 304 ARG A N 1
ATOM 2469 C CA . ARG A 1 304 ? -6.859 8.936 -3.320 1.00 98.50 304 ARG A CA 1
ATOM 2470 C C . ARG A 1 304 ? -5.548 9.513 -3.829 1.00 98.50 304 ARG A C 1
ATOM 2472 O O . ARG A 1 304 ? -4.749 8.777 -4.403 1.00 98.50 304 ARG A O 1
ATOM 2479 N N . THR A 1 305 ? -5.329 10.808 -3.630 1.00 98.62 305 THR A N 1
ATOM 2480 C CA . THR A 1 305 ? -4.085 11.472 -4.027 1.00 98.62 305 THR A CA 1
ATOM 2481 C C . THR A 1 305 ? -2.901 10.902 -3.250 1.00 98.62 305 THR A C 1
ATOM 2483 O O . THR A 1 305 ? -1.934 10.471 -3.876 1.00 98.62 305 THR A O 1
ATOM 2486 N N . LEU A 1 306 ? -3.023 10.809 -1.921 1.00 98.62 306 LEU A N 1
ATOM 2487 C CA . LEU A 1 306 ? -1.992 10.253 -1.042 1.00 98.62 306 LEU A CA 1
ATOM 2488 C C . LEU A 1 306 ? -1.659 8.799 -1.403 1.00 98.62 306 LEU A C 1
ATOM 2490 O O . LEU A 1 306 ? -0.498 8.464 -1.616 1.00 98.62 306 LEU A O 1
ATOM 2494 N N . VAL A 1 307 ? -2.674 7.939 -1.537 1.00 98.81 307 VAL A N 1
ATOM 2495 C CA . VAL A 1 307 ? -2.479 6.511 -1.844 1.00 98.81 307 VAL A CA 1
ATOM 2496 C C . VAL A 1 307 ? -1.812 6.315 -3.207 1.00 98.81 307 VAL A C 1
ATOM 2498 O O . VAL A 1 307 ? -0.882 5.521 -3.319 1.00 98.81 307 VAL A O 1
ATOM 2501 N N . ILE A 1 308 ? -2.239 7.048 -4.243 1.00 98.62 308 ILE A N 1
ATOM 2502 C CA . ILE A 1 308 ? -1.607 6.974 -5.571 1.00 98.62 308 ILE A CA 1
ATOM 2503 C C . ILE A 1 308 ? -0.144 7.413 -5.506 1.00 98.62 308 ILE A C 1
ATOM 2505 O O . ILE A 1 308 ? 0.704 6.812 -6.161 1.00 98.62 308 ILE A O 1
ATOM 2509 N N . GLU A 1 309 ? 0.161 8.475 -4.766 1.00 97.88 309 GLU A N 1
ATOM 2510 C CA . GLU A 1 309 ? 1.530 8.965 -4.641 1.00 97.88 309 GLU A CA 1
ATOM 2511 C C . GLU A 1 309 ? 2.429 7.973 -3.902 1.00 97.88 309 GLU A C 1
ATOM 2513 O O . GLU A 1 309 ? 3.527 7.692 -4.382 1.00 97.88 309 GLU A O 1
ATOM 2518 N N . MET A 1 310 ? 1.945 7.388 -2.804 1.00 98.56 310 MET A N 1
ATOM 2519 C CA . MET A 1 310 ? 2.684 6.391 -2.030 1.00 98.56 310 MET A CA 1
ATOM 2520 C C . MET A 1 310 ? 2.936 5.108 -2.818 1.00 98.56 310 MET A C 1
ATOM 2522 O O . MET A 1 310 ? 4.081 4.679 -2.901 1.00 98.56 310 MET A O 1
ATOM 2526 N N . VAL A 1 311 ? 1.909 4.533 -3.456 1.00 98.75 311 VAL A N 1
ATOM 2527 C CA . VAL A 1 311 ? 2.076 3.299 -4.244 1.00 98.75 311 VAL A CA 1
ATOM 2528 C C . VAL A 1 311 ? 2.987 3.541 -5.448 1.00 98.75 311 VAL A C 1
ATOM 2530 O O . VAL A 1 311 ? 3.889 2.765 -5.702 1.00 98.75 311 VAL A O 1
ATOM 2533 N N . LEU A 1 312 ? 2.859 4.662 -6.164 1.00 97.88 312 LEU A N 1
ATOM 2534 C CA . LEU A 1 312 ? 3.794 4.952 -7.263 1.00 97.88 312 LEU A CA 1
ATOM 2535 C C . LEU A 1 312 ? 5.220 5.253 -6.785 1.00 97.88 312 LEU A C 1
ATOM 2537 O O . LEU A 1 312 ? 6.149 5.221 -7.588 1.00 97.88 312 LEU A O 1
ATOM 2541 N N . SER A 1 313 ? 5.396 5.570 -5.504 1.00 96.81 313 SER A N 1
ATOM 2542 C CA . SER A 1 313 ? 6.709 5.759 -4.895 1.00 96.81 313 SER A CA 1
ATOM 2543 C C . SER A 1 313 ? 7.381 4.437 -4.514 1.00 96.81 313 SER A C 1
ATOM 2545 O O . SER A 1 313 ? 8.557 4.469 -4.166 1.00 96.81 313 SER A O 1
ATOM 2547 N N . THR A 1 314 ? 6.702 3.289 -4.621 1.00 97.62 314 THR A N 1
ATOM 2548 C CA . THR A 1 314 ? 7.342 1.973 -4.451 1.00 97.62 314 THR A CA 1
ATOM 2549 C C . THR A 1 314 ? 8.057 1.493 -5.715 1.00 97.62 314 THR A C 1
ATOM 2551 O O . THR A 1 314 ? 8.788 0.509 -5.657 1.00 97.62 314 THR A O 1
ATOM 2554 N N . ASP A 1 315 ? 7.921 2.209 -6.841 1.00 95.69 315 ASP A N 1
ATOM 2555 C CA . ASP A 1 315 ? 8.722 1.961 -8.042 1.00 95.69 315 ASP A CA 1
ATOM 2556 C C . ASP A 1 315 ? 10.202 2.197 -7.718 1.00 95.69 315 ASP A C 1
ATOM 2558 O O . ASP A 1 315 ? 10.658 3.332 -7.523 1.00 95.69 315 ASP A O 1
ATOM 2562 N N . MET A 1 316 ? 10.965 1.106 -7.692 1.00 84.88 316 MET A N 1
ATOM 2563 C CA . MET A 1 316 ? 12.376 1.106 -7.313 1.00 84.88 316 MET A CA 1
ATOM 2564 C C . MET A 1 316 ? 13.235 2.004 -8.213 1.00 84.88 316 MET A C 1
ATOM 2566 O O . MET A 1 316 ? 14.257 2.522 -7.758 1.00 84.88 316 MET A O 1
ATOM 2570 N N . SER A 1 317 ? 12.796 2.297 -9.445 1.00 83.19 317 SER A N 1
ATOM 2571 C CA . SER A 1 317 ? 13.485 3.236 -10.339 1.00 83.19 317 SER A CA 1
ATOM 2572 C C . SER A 1 317 ? 13.456 4.692 -9.845 1.00 83.19 317 SER A C 1
ATOM 2574 O O . SER A 1 317 ? 14.203 5.539 -10.340 1.00 83.19 317 SER A O 1
ATOM 2576 N N . GLY A 1 318 ? 12.596 5.001 -8.868 1.00 82.81 318 GLY A N 1
ATOM 2577 C CA . GLY A 1 318 ? 12.513 6.292 -8.188 1.00 82.81 318 GLY A CA 1
ATOM 2578 C C . GLY A 1 318 ? 13.384 6.415 -6.933 1.00 82.81 318 GLY A C 1
ATOM 2579 O O . GLY A 1 318 ? 13.528 7.526 -6.417 1.00 82.81 318 GLY A O 1
ATOM 2580 N N . HIS A 1 319 ? 13.983 5.321 -6.454 1.00 84.44 319 HIS A N 1
ATOM 2581 C CA . HIS A 1 319 ? 14.653 5.245 -5.152 1.00 84.44 319 HIS A CA 1
ATOM 2582 C C . HIS A 1 319 ? 15.720 6.330 -4.938 1.00 84.44 319 HIS A C 1
ATOM 2584 O O . HIS A 1 319 ? 15.636 7.105 -3.984 1.00 84.44 319 HIS A O 1
ATOM 2590 N N . PHE A 1 320 ? 16.705 6.441 -5.837 1.00 82.31 320 PHE A N 1
ATOM 2591 C CA . PHE A 1 320 ? 17.798 7.410 -5.677 1.00 82.31 320 PHE A CA 1
ATOM 2592 C C . PHE A 1 320 ? 17.283 8.852 -5.642 1.00 82.31 320 PHE A C 1
ATOM 2594 O O . PHE A 1 320 ? 17.693 9.655 -4.804 1.00 82.31 320 PHE A O 1
ATOM 2601 N N . GLN A 1 321 ? 16.287 9.169 -6.473 1.00 83.38 321 GLN A N 1
ATOM 2602 C CA . GLN A 1 321 ? 15.664 10.490 -6.485 1.00 83.38 321 GLN A CA 1
ATOM 2603 C C . GLN A 1 321 ? 14.922 10.800 -5.174 1.00 83.38 321 GLN A C 1
ATOM 2605 O O . GLN A 1 321 ? 14.939 11.952 -4.719 1.00 83.38 321 GLN A O 1
ATOM 2610 N N . GLN A 1 322 ? 14.271 9.806 -4.565 1.00 86.56 322 GLN A N 1
ATOM 2611 C CA . GLN A 1 322 ? 13.614 9.951 -3.264 1.00 86.56 322 GLN A CA 1
ATOM 2612 C C . GLN A 1 322 ? 14.641 10.183 -2.154 1.00 86.56 322 GLN A C 1
ATOM 2614 O O . GLN A 1 322 ? 14.517 11.157 -1.411 1.00 86.56 322 GLN A O 1
ATOM 2619 N N . ILE A 1 323 ? 15.699 9.368 -2.096 1.00 87.88 323 ILE A N 1
ATOM 2620 C CA . ILE A 1 323 ? 16.777 9.508 -1.109 1.00 87.88 323 ILE A CA 1
ATOM 2621 C C . ILE A 1 323 ? 17.467 10.870 -1.231 1.00 87.88 323 ILE A C 1
ATOM 2623 O O . ILE A 1 323 ? 17.650 11.558 -0.226 1.00 87.88 323 ILE A O 1
ATOM 2627 N N . LYS A 1 324 ? 17.790 11.309 -2.452 1.00 86.31 324 LYS A N 1
ATOM 2628 C CA . LYS A 1 324 ? 18.361 12.637 -2.711 1.00 86.31 324 LYS A CA 1
ATOM 2629 C C . LYS A 1 324 ? 17.448 13.755 -2.221 1.00 86.31 324 LYS A C 1
ATOM 2631 O O . LYS A 1 324 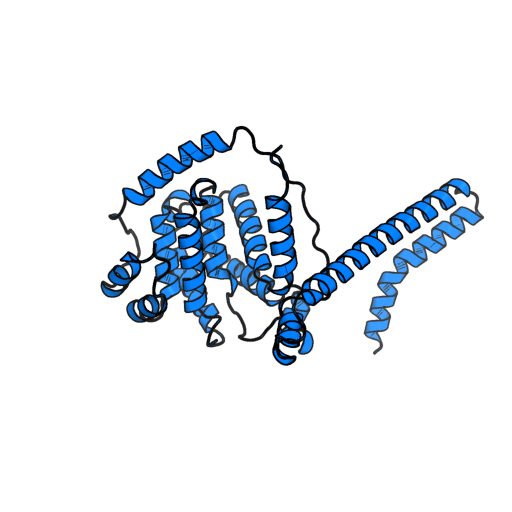? 17.907 14.695 -1.578 1.00 86.31 324 LYS A O 1
ATOM 2636 N N . THR A 1 325 ? 16.147 13.645 -2.493 1.00 85.94 325 THR A N 1
ATOM 2637 C CA . THR A 1 325 ? 15.162 14.626 -2.014 1.00 85.94 325 THR A CA 1
ATOM 2638 C C . THR A 1 325 ? 15.144 14.670 -0.489 1.00 85.94 325 THR A C 1
ATOM 2640 O O . THR A 1 325 ? 15.234 15.757 0.072 1.00 85.94 325 THR A O 1
ATOM 2643 N N . MET A 1 326 ? 15.115 13.511 0.173 1.00 87.00 326 MET A N 1
ATOM 2644 C CA . MET A 1 326 ? 15.118 13.426 1.633 1.00 87.00 326 MET A CA 1
ATOM 2645 C C . MET A 1 326 ? 16.390 14.029 2.245 1.00 87.00 326 MET A C 1
ATOM 2647 O O . MET A 1 326 ? 16.299 14.853 3.151 1.00 87.00 326 MET A O 1
ATOM 2651 N N . ARG A 1 327 ? 17.577 13.687 1.719 1.00 88.06 327 ARG A N 1
ATOM 2652 C CA . ARG A 1 327 ? 18.857 14.262 2.177 1.00 88.06 327 ARG A CA 1
ATOM 2653 C C . ARG A 1 327 ? 18.864 15.781 2.056 1.00 88.06 327 ARG A C 1
ATOM 2655 O O . ARG A 1 327 ? 19.241 16.458 3.005 1.00 88.06 327 ARG A O 1
ATOM 2662 N N . ASN A 1 328 ? 18.407 16.306 0.921 1.00 88.44 328 ASN A N 1
ATOM 2663 C CA . ASN A 1 328 ? 18.344 17.746 0.705 1.00 88.44 328 ASN A CA 1
ATOM 2664 C C . ASN A 1 328 ? 17.408 18.421 1.712 1.00 88.44 328 ASN A C 1
ATOM 2666 O O . ASN A 1 328 ? 17.778 19.449 2.265 1.00 88.44 328 ASN A O 1
ATOM 2670 N N . THR A 1 329 ? 16.234 17.842 1.982 1.00 87.31 329 THR A N 1
ATOM 2671 C CA . THR A 1 329 ? 15.291 18.373 2.979 1.00 87.31 329 THR A CA 1
ATOM 2672 C C . THR A 1 329 ? 15.904 18.402 4.380 1.00 87.31 329 THR A C 1
ATOM 2674 O O . THR A 1 329 ? 15.768 19.403 5.074 1.00 87.31 329 THR A O 1
ATOM 2677 N N . LEU A 1 330 ? 16.633 17.353 4.776 1.00 85.69 330 LEU A N 1
ATOM 2678 C CA . LEU A 1 330 ? 17.299 17.276 6.083 1.00 85.69 330 LEU A CA 1
ATOM 2679 C C . LEU A 1 330 ? 18.486 18.243 6.229 1.00 85.69 330 LEU A C 1
ATOM 2681 O O . LEU A 1 330 ? 18.860 18.587 7.345 1.00 85.69 330 LEU A O 1
ATOM 2685 N N . GLN A 1 331 ? 19.100 18.660 5.119 1.00 85.75 331 GLN A N 1
ATOM 2686 C CA . GLN A 1 331 ? 20.257 19.561 5.110 1.00 85.75 331 GLN A CA 1
ATOM 2687 C C . GLN A 1 331 ? 19.883 21.046 5.029 1.00 85.75 331 GLN A C 1
ATOM 2689 O O . GLN A 1 331 ? 20.761 21.895 5.201 1.00 85.75 331 GLN A O 1
ATOM 2694 N N . GLN A 1 332 ? 18.620 21.394 4.755 1.00 77.00 332 GLN A N 1
ATOM 2695 C CA . GLN A 1 332 ? 18.216 22.799 4.759 1.00 77.00 332 GLN A CA 1
ATOM 2696 C C . GLN A 1 332 ? 18.200 23.335 6.200 1.00 77.00 332 GLN A C 1
ATOM 2698 O O . GLN A 1 332 ? 17.551 22.735 7.055 1.00 77.00 332 GLN A O 1
ATOM 2703 N N . PRO A 1 333 ? 18.896 24.453 6.492 1.00 57.78 333 PRO A N 1
ATOM 2704 C CA . PRO A 1 333 ? 18.841 25.062 7.814 1.00 57.78 333 PRO A CA 1
ATOM 2705 C C . PRO A 1 333 ? 17.406 25.503 8.122 1.00 57.78 333 PRO A C 1
ATOM 2707 O O . PRO A 1 333 ? 16.747 26.105 7.271 1.00 57.78 333 PRO A O 1
ATOM 2710 N N . GLU A 1 334 ? 16.929 25.192 9.330 1.00 59.41 334 GLU A N 1
ATOM 2711 C CA . GLU A 1 334 ? 15.609 25.609 9.810 1.00 59.41 334 GLU A CA 1
ATOM 2712 C C . GLU A 1 334 ? 15.453 27.134 9.670 1.00 59.41 334 GLU A C 1
ATOM 2714 O O . GLU A 1 334 ? 16.267 27.901 10.190 1.00 59.41 334 GLU A O 1
ATOM 2719 N N . GLY A 1 335 ? 14.428 27.571 8.931 1.00 40.84 335 GLY A N 1
ATOM 2720 C CA . GLY A 1 335 ? 14.089 28.982 8.709 1.00 40.84 335 GLY A CA 1
ATOM 2721 C C . GLY A 1 335 ? 12.869 29.461 9.485 1.00 40.84 335 GLY A C 1
ATOM 2722 O O . GLY A 1 335 ? 11.864 28.713 9.580 1.00 40.84 335 GLY A O 1
#

Organism: Engystomops pustulosus (NCBI:txid76066)

pLDDT: mean 79.6, std 22.23, range [31.94, 98.88]

Radius of gyration: 25.44 Å; chains: 1; bounding box: 57×63×72 Å

Foldseek 3Di:
DPVVVVVVVVVVPVVVVVVVVVVVCVVVVVDDPVVVVVVVVVVVVVVVVVVVVVVVVVVVVVVVLVVPPPVPDDPVVSVVCCVQAADPDDDDDDDDDDDDDPVLVVLLVVLVVQVVVLVPDPPDLPDDDAQPQLVVLCVCLLDPPRDLVSNCVRRVNLSLLSLLSVLCVSSVVCVVLVFDNQLSNVLSVVQQCQQPVQPAPASHQSQLSNQLSVLVNCCPVVVVVSVDDSLLSVLSNVLSNQLQGNPNNDDLVVCCVVVPPQCVVVVSQLSRLCVSLVVSVVQLVPVSNVRNVRPDPVSVVVSSVSSSVSSSCVRSNCVVVVVVVVVVVVPDPDD

InterPro domains:
  IPR002073 3'5'-cyclic nucleotide phosphodiesterase, catalytic domain [PF00233] (202-333)
  IPR002073 3'5'-cyclic nucleotide phosphodiesterase, catalytic domain [PS51845] (126-335)
  IPR003607 HD/PDEase domain [cd00077] (202-326)
  IPR013706 PDE1, N-terminal domain [PF08499] (57-117)
  IPR023088 3'5'-cyclic nucleotide phosphodiesterase [PR00387] (198-211)
  IPR023088 3'5'-cyclic nucleotide phosphodiesterase [PR00387] (229-242)
  IPR023088 3'5'-cyclic nucleotide phosphodiesterase [PR00387] (243-258)
  IPR023088 3'5'-cyclic nucleotide phosphodiesterase [PR00387] (270-286)
  IPR023174 3'5'-cyclic nucleotide phosphodiesterase, conserved site [PS00126] (243-254)
  IPR036971 3'5'-cyclic nucleotide phosphodiesterase, catalytic domain superfamily [G3DSA:1.10.1300.10] (122-335)

Secondary structure (DSSP, 8-state):
-HHHHHHHHHHHHHHHHHHHHHHHHHHTT-S-HHHHHHHHHHHHHHHHHHHHHHHHHHHHHHHHHHTS-TTSS-HHHHHHHHHHH-PPP---PPPPPPP-SSHHHHHHHHHHHHHHHHHH-SS---S-PPPHHHHHHHTTTTSTT--HHHHHHHTTS-HHHHHHHHHHHHTTHHHHTT--HHHHHHHHHHHHHHHHTTT-SSTTHHHHHHHHHHHHHHHHHT-GGGTS-HHHHHHHHHHHHHTTTT--SS-HHHHHHTT-HHHHHHTTSSHHHHHHHHHHHHHTTSTTT-TTTTS-HHHHHHHHHHHHHHHHTT-GGGHHHHHHHHHHHHHSPP-

Sequence (335 aa):
MGDAITVKKKHLQKPIFRLRCLVKQLEKGDINVSDLKNNIEYAASVLEAVYIDETRKLLDTEDELSDIHTDAVPMEVRDWLASTFTRKMGMRRRRPEEKPKFRSIVHAVQAGIFVERMYRRSSNMAGLTYPSAVISCLKEVDQWSFNVFSLNEASGEHALKFMVYELFTRYDLINRFKIPVACLVSFVEALEIGYSKYKNPYHNLIHAADVTQTVHYIMLHTGIMHWLTELEILAMILAAAIHDYEHTGTTNNFHIQTRSDAAILYNDRSVLENHHVSAAYRVMQEDDMNILVNLSKDDWRDLRTLVIEMVLSTDMSGHFQQIKTMRNTLQQPEG